Protein AF-A0A8I1ECE2-F1 (afdb_monomer)

Mean predicted aligned error: 15.02 Å

Structure (mmCIF, N/CA/C/O backbone):
data_AF-A0A8I1ECE2-F1
#
_entry.id   AF-A0A8I1ECE2-F1
#
loop_
_atom_site.group_PDB
_atom_site.id
_atom_site.type_symbol
_atom_site.label_atom_id
_atom_site.label_alt_id
_atom_site.label_comp_id
_atom_site.label_asym_id
_atom_site.label_entity_id
_atom_site.label_seq_id
_atom_site.pdbx_PDB_ins_code
_atom_site.Cartn_x
_atom_site.Cartn_y
_atom_site.Cartn_z
_atom_site.occupancy
_atom_site.B_iso_or_equiv
_atom_site.auth_seq_id
_atom_site.auth_comp_id
_atom_site.auth_asym_id
_atom_site.auth_atom_id
_atom_site.pdbx_PDB_model_num
ATOM 1 N N . MET A 1 1 ? -26.494 2.052 43.981 1.00 52.72 1 MET A N 1
ATOM 2 C CA . MET A 1 1 ? -25.451 1.066 44.351 1.00 52.72 1 MET A CA 1
ATOM 3 C C . MET A 1 1 ? -24.138 1.791 44.617 1.00 52.72 1 MET A C 1
ATOM 5 O O . MET A 1 1 ? -23.835 2.743 43.915 1.00 52.72 1 MET A O 1
ATOM 9 N N . HIS A 1 2 ? -23.385 1.406 45.651 1.00 61.56 2 HIS A N 1
ATOM 10 C CA . HIS A 1 2 ? -22.142 2.088 46.033 1.00 61.56 2 HIS A CA 1
ATOM 11 C C . HIS A 1 2 ? -21.040 1.914 44.975 1.00 61.56 2 HIS A C 1
ATOM 13 O O . HIS A 1 2 ? -20.820 0.806 44.498 1.00 61.56 2 HIS A O 1
ATOM 19 N N . PHE A 1 3 ? -20.290 2.982 44.687 1.00 63.72 3 PHE A N 1
ATOM 20 C CA . PHE A 1 3 ? -19.096 3.026 43.821 1.00 63.72 3 PHE A CA 1
ATOM 21 C C . PHE A 1 3 ? -18.122 1.840 44.029 1.00 63.72 3 PHE A C 1
ATOM 23 O O . PHE A 1 3 ? -17.549 1.301 43.080 1.00 63.72 3 PHE A O 1
ATOM 30 N N . ASN A 1 4 ? -18.011 1.349 45.270 1.00 76.94 4 ASN A N 1
ATOM 31 C CA . ASN A 1 4 ? -17.228 0.161 45.626 1.00 76.94 4 ASN A CA 1
ATOM 32 C C . ASN A 1 4 ? -17.698 -1.130 44.926 1.00 76.94 4 ASN A C 1
ATOM 34 O O . ASN A 1 4 ? -16.871 -1.986 44.609 1.00 76.94 4 ASN A O 1
ATOM 38 N N . SER A 1 5 ? -18.995 -1.273 44.647 1.00 80.50 5 SER A N 1
ATOM 39 C CA . SER A 1 5 ? -19.558 -2.427 43.938 1.00 80.50 5 SER A CA 1
ATOM 40 C C . SER A 1 5 ? -19.175 -2.430 42.455 1.00 80.50 5 SER A C 1
ATOM 42 O O . SER A 1 5 ? -18.757 -3.471 41.949 1.00 80.50 5 SER A O 1
ATOM 44 N N . ILE A 1 6 ? -19.215 -1.275 41.777 1.00 79.06 6 ILE A N 1
ATOM 45 C CA . ILE A 1 6 ? -18.843 -1.151 40.354 1.00 79.06 6 ILE A CA 1
ATOM 46 C C . ILE A 1 6 ? -17.346 -1.413 40.158 1.00 79.06 6 ILE A C 1
ATOM 48 O O . ILE A 1 6 ? -16.958 -2.192 39.287 1.00 79.06 6 ILE A O 1
ATOM 52 N N . ILE A 1 7 ? -16.486 -0.855 41.018 1.00 82.44 7 ILE A N 1
ATOM 53 C CA . ILE A 1 7 ? -15.041 -1.139 40.972 1.00 82.44 7 ILE A CA 1
ATOM 54 C C . ILE A 1 7 ? -14.767 -2.635 41.162 1.00 82.44 7 ILE A C 1
ATOM 56 O O . ILE A 1 7 ? -13.915 -3.200 40.472 1.00 82.44 7 ILE A O 1
ATOM 60 N N . LYS A 1 8 ? -15.487 -3.297 42.075 1.00 88.12 8 LYS A N 1
ATOM 61 C CA . LYS A 1 8 ? -15.334 -4.737 42.311 1.00 88.12 8 LYS A CA 1
ATOM 62 C C . LYS A 1 8 ? -15.749 -5.558 41.086 1.00 88.12 8 LYS A C 1
ATOM 64 O O . LYS A 1 8 ? -15.066 -6.530 40.774 1.00 88.12 8 LYS A O 1
ATOM 69 N N . LEU A 1 9 ? -16.806 -5.158 40.375 1.00 86.75 9 LEU A N 1
ATOM 70 C CA . LEU A 1 9 ? -17.222 -5.789 39.116 1.00 86.75 9 LEU A CA 1
ATOM 71 C C . LEU A 1 9 ? -16.188 -5.586 38.006 1.00 86.75 9 LEU A C 1
ATOM 73 O O . LEU A 1 9 ? -15.793 -6.559 37.374 1.00 86.75 9 LEU A O 1
ATOM 77 N N . ILE A 1 10 ? -15.663 -4.372 37.832 1.00 82.38 10 ILE A N 1
ATOM 78 C CA . ILE A 1 10 ? -14.624 -4.096 36.827 1.00 82.38 10 ILE A CA 1
ATOM 79 C C . ILE A 1 10 ? -13.374 -4.947 37.090 1.00 82.38 10 ILE A C 1
ATOM 81 O O . ILE A 1 10 ? -12.876 -5.596 36.178 1.00 82.38 10 ILE A O 1
ATOM 85 N N . ARG A 1 11 ? -12.937 -5.075 38.350 1.00 87.00 11 ARG A N 1
ATOM 86 C CA . ARG A 1 11 ? -11.828 -5.978 38.714 1.00 87.00 11 ARG A CA 1
ATOM 87 C C . ARG A 1 11 ? -12.134 -7.451 38.445 1.00 87.00 11 ARG A C 1
ATOM 89 O O . ARG A 1 11 ? -11.224 -8.227 38.168 1.00 87.00 11 ARG A O 1
ATOM 96 N N . ARG A 1 12 ? -13.394 -7.877 38.577 1.00 91.12 12 ARG A N 1
ATOM 97 C CA . ARG A 1 12 ? -13.806 -9.243 38.222 1.00 91.12 12 ARG A CA 1
ATOM 98 C C . ARG A 1 12 ? -13.760 -9.451 36.711 1.00 91.12 12 ARG A C 1
ATOM 100 O O . ARG A 1 12 ? -13.293 -10.505 36.295 1.00 91.12 12 ARG A O 1
ATOM 107 N N . LEU A 1 13 ? -14.176 -8.461 35.919 1.00 88.50 13 LEU A N 1
ATOM 108 C CA . LEU A 1 13 ? -14.085 -8.489 34.457 1.00 88.50 13 LEU A CA 1
ATOM 109 C C . LEU A 1 13 ? -12.622 -8.566 33.996 1.00 88.50 13 LEU A C 1
ATOM 111 O O . LEU A 1 13 ? -12.283 -9.412 33.175 1.00 88.50 13 LEU A O 1
ATOM 115 N N . GLU A 1 14 ? -11.742 -7.760 34.596 1.00 84.38 14 GLU A N 1
ATOM 116 C CA . GLU A 1 14 ? -10.293 -7.779 34.334 1.00 84.38 14 GLU A CA 1
ATOM 117 C C . GLU A 1 14 ? -9.661 -9.147 34.641 1.00 84.38 14 GLU A C 1
ATOM 119 O O . GLU A 1 14 ? -8.740 -9.577 33.953 1.00 84.38 14 GLU A O 1
ATOM 124 N N . LYS A 1 15 ? -10.180 -9.860 35.650 1.00 87.62 15 LYS A N 1
ATOM 125 C CA . LYS A 1 15 ? -9.763 -11.225 36.013 1.00 87.62 15 LYS A CA 1
ATOM 126 C C . LYS A 1 15 ? -10.470 -12.328 35.212 1.00 87.62 15 LYS A C 1
ATOM 128 O O . LYS A 1 15 ? -10.237 -13.499 35.490 1.00 87.62 15 LYS A O 1
ATOM 133 N N . GLY A 1 16 ? -11.365 -11.982 34.283 1.00 85.31 16 GLY A N 1
ATOM 134 C CA . GLY A 1 16 ? -12.169 -12.948 33.525 1.00 85.31 16 GLY A CA 1
ATOM 135 C C . GLY A 1 16 ? -13.205 -13.713 34.360 1.00 85.31 16 GLY A C 1
ATOM 136 O O . GLY A 1 16 ? -13.703 -14.743 33.923 1.00 85.31 16 GLY A O 1
ATOM 137 N N . LEU A 1 17 ? -13.534 -13.232 35.564 1.00 89.88 17 LEU A N 1
ATOM 138 C CA . LEU A 1 17 ? -14.503 -13.864 36.475 1.00 89.88 17 LEU A CA 1
ATOM 139 C C . LEU A 1 17 ? -15.961 -13.533 36.134 1.00 89.88 17 LEU A C 1
ATOM 141 O O . LEU A 1 17 ? -16.870 -14.122 36.717 1.00 89.88 17 LEU A O 1
ATOM 145 N N . ILE A 1 18 ? -16.172 -12.529 35.286 1.00 90.88 18 ILE A N 1
ATOM 146 C CA . ILE A 1 18 ? -17.458 -12.149 34.695 1.00 90.88 18 ILE A CA 1
ATOM 147 C C . ILE A 1 18 ? -17.215 -11.711 33.248 1.00 90.88 18 ILE A C 1
ATOM 149 O O . ILE A 1 18 ? -16.082 -11.408 32.867 1.00 90.88 18 ILE A O 1
ATOM 153 N N . THR A 1 19 ? -18.276 -11.647 32.457 1.00 89.25 19 THR A N 1
ATOM 154 C CA . THR A 1 19 ? -18.286 -11.120 31.089 1.00 89.25 19 THR A CA 1
ATOM 155 C C . THR A 1 19 ? -18.857 -9.703 31.056 1.00 89.25 19 THR A C 1
ATOM 157 O O . THR A 1 19 ? -19.455 -9.244 32.030 1.00 89.25 19 THR A O 1
ATOM 160 N N . ILE A 1 20 ? -18.726 -8.985 29.931 1.00 89.75 20 ILE A N 1
ATOM 161 C CA . ILE A 1 20 ? -19.336 -7.650 29.817 1.00 89.75 20 ILE A CA 1
ATOM 162 C C . ILE A 1 20 ? -20.863 -7.686 29.916 1.00 89.75 20 ILE A C 1
ATOM 164 O O . ILE A 1 20 ? -21.464 -6.694 30.307 1.00 89.75 20 ILE A O 1
ATOM 168 N N . LYS A 1 21 ? -21.490 -8.822 29.579 1.00 89.50 21 LYS A N 1
ATOM 169 C CA . LYS A 1 21 ? -22.946 -9.000 29.645 1.00 89.50 21 LYS A CA 1
ATOM 170 C C . LYS A 1 21 ? -23.465 -9.018 31.082 1.00 89.50 21 LYS A C 1
ATOM 172 O O . LYS A 1 21 ? -24.634 -8.728 31.294 1.00 89.50 21 LYS A O 1
ATOM 177 N N . ASP A 1 22 ? -22.594 -9.323 32.042 1.00 89.94 22 ASP A N 1
ATOM 178 C CA . ASP A 1 22 ? -22.924 -9.385 33.468 1.00 89.94 22 ASP A CA 1
ATOM 179 C C . ASP A 1 22 ? -22.829 -8.009 34.153 1.00 89.94 22 ASP A C 1
ATOM 181 O O . ASP A 1 22 ? -23.022 -7.898 35.365 1.00 89.94 22 ASP A O 1
ATOM 185 N N . LEU A 1 23 ? -22.476 -6.955 33.407 1.00 90.38 23 LEU A N 1
ATOM 186 C CA . LEU A 1 23 ? -22.362 -5.609 33.951 1.00 90.38 23 LEU A CA 1
ATOM 187 C C . LEU A 1 23 ? -23.735 -4.925 34.067 1.00 90.38 23 LEU A C 1
ATOM 189 O O . LEU A 1 23 ? -24.536 -4.999 33.134 1.00 90.38 23 LEU A O 1
ATOM 193 N N . PRO A 1 24 ? -23.985 -4.176 35.158 1.00 91.38 24 PRO A N 1
ATOM 194 C CA . PRO A 1 24 ? -25.203 -3.392 35.326 1.00 91.38 24 PRO A CA 1
ATOM 195 C C . PRO A 1 24 ? -25.116 -2.106 34.491 1.00 91.38 24 PRO A C 1
ATOM 197 O O . PRO A 1 24 ? -24.751 -1.045 34.994 1.00 91.38 24 PRO A O 1
ATOM 200 N N . PHE A 1 25 ? -25.397 -2.194 33.189 1.00 90.50 25 PHE A N 1
ATOM 201 C CA . PHE A 1 25 ? -25.280 -1.063 32.257 1.00 90.50 25 PHE A CA 1
ATOM 202 C C . PHE A 1 25 ? -26.147 0.149 32.628 1.00 90.50 25 PHE A C 1
ATOM 204 O O . PHE A 1 25 ? -25.893 1.241 32.135 1.00 90.50 25 PHE A O 1
ATOM 211 N N . GLU A 1 26 ? -27.184 -0.043 33.438 1.00 89.31 26 GLU A N 1
ATOM 212 C CA . GLU A 1 26 ? -28.053 0.994 33.999 1.00 89.31 26 GLU A CA 1
ATOM 213 C C . GLU A 1 26 ? -27.327 1.878 35.022 1.00 89.31 26 GLU A C 1
ATOM 215 O O . GLU A 1 26 ? -27.646 3.058 35.141 1.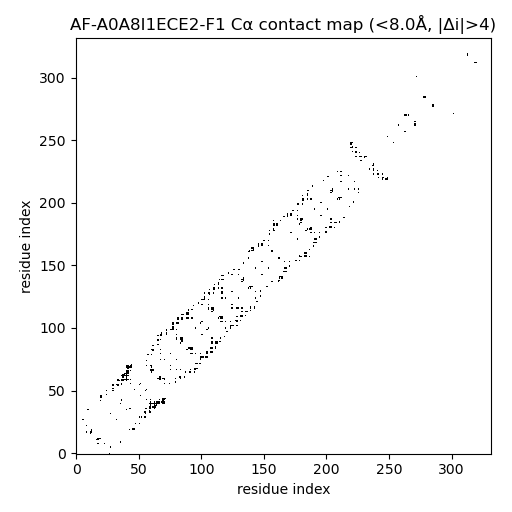00 89.31 26 GLU A O 1
ATOM 220 N N . ASP A 1 27 ? -26.345 1.318 35.731 1.00 89.31 27 ASP A N 1
ATOM 221 C CA . ASP A 1 27 ? -25.602 1.995 36.797 1.00 89.31 27 ASP A CA 1
ATOM 222 C C . ASP A 1 27 ? -24.249 2.552 36.321 1.00 89.31 27 ASP A C 1
ATOM 224 O O . ASP A 1 27 ? -23.587 3.278 37.064 1.00 89.31 27 ASP A O 1
ATOM 228 N N . LEU A 1 28 ? -23.815 2.201 35.104 1.00 90.19 28 LEU A N 1
ATOM 229 C CA . LEU A 1 28 ? -22.529 2.622 34.548 1.00 90.19 28 LEU A CA 1
ATOM 230 C C . LEU A 1 28 ? -22.633 3.960 33.819 1.00 90.19 28 LEU A C 1
ATOM 232 O O . LEU A 1 28 ? -23.440 4.129 32.904 1.00 90.19 28 LEU A O 1
ATOM 236 N N . ASN A 1 29 ? -21.736 4.887 34.152 1.00 92.00 29 ASN A N 1
ATOM 237 C CA . ASN A 1 29 ? -21.582 6.122 33.386 1.00 92.00 29 ASN A CA 1
ATOM 238 C C . ASN A 1 29 ? -20.632 5.947 32.180 1.00 92.00 29 ASN A C 1
ATOM 240 O O . ASN A 1 29 ? -19.897 4.962 32.057 1.00 92.00 29 ASN A O 1
ATOM 244 N N . GLU A 1 30 ? -20.620 6.933 31.274 1.00 94.62 30 GLU A N 1
ATOM 245 C CA . GLU A 1 30 ? -19.776 6.908 30.068 1.00 94.62 30 GLU A CA 1
ATOM 246 C C . GLU A 1 30 ? -18.281 6.760 30.402 1.00 94.62 30 GLU A C 1
ATOM 248 O O . GLU A 1 30 ? -17.570 6.018 29.725 1.00 94.62 30 GLU A O 1
ATOM 253 N N . ALA A 1 31 ? -17.791 7.416 31.459 1.00 93.62 31 ALA A N 1
ATOM 254 C CA . ALA A 1 31 ? -16.378 7.364 31.833 1.00 93.62 31 ALA A CA 1
ATOM 255 C C . ALA A 1 31 ? -15.952 5.959 32.294 1.00 93.62 31 ALA A C 1
ATOM 257 O O . ALA A 1 31 ? -14.852 5.499 31.970 1.00 93.62 31 ALA A O 1
ATOM 258 N N . GLU A 1 32 ? -16.825 5.248 33.007 1.00 92.12 32 GLU A N 1
ATOM 259 C CA . GLU A 1 32 ? -16.604 3.861 33.420 1.00 92.12 32 GLU A CA 1
ATOM 260 C C . GLU A 1 32 ? -16.611 2.912 32.220 1.00 92.12 32 GLU A C 1
ATOM 262 O O . GLU A 1 32 ? -15.712 2.078 32.097 1.00 92.12 32 GLU A O 1
ATOM 267 N N . LEU A 1 33 ? -17.555 3.085 31.290 1.00 94.06 33 LEU A N 1
ATOM 268 C CA . LEU A 1 33 ? -17.607 2.312 30.047 1.00 94.06 33 LEU A CA 1
ATOM 269 C C . LEU A 1 33 ? -16.371 2.541 29.176 1.00 94.06 33 LEU A C 1
ATOM 271 O O . LEU A 1 33 ? -15.770 1.580 28.697 1.00 94.06 33 LEU A O 1
ATOM 275 N N . VAL A 1 34 ? -15.937 3.794 29.026 1.00 94.56 34 VAL A N 1
ATOM 276 C CA . VAL A 1 34 ? -14.685 4.147 28.344 1.00 94.56 34 VAL A CA 1
ATOM 277 C C . VAL A 1 34 ? -13.498 3.454 29.013 1.00 94.56 34 VAL A C 1
ATOM 279 O O . VAL A 1 34 ? -12.644 2.895 28.323 1.00 94.56 34 VAL A O 1
ATOM 282 N N . ARG A 1 35 ? -13.436 3.438 30.352 1.00 91.44 35 ARG A N 1
ATOM 283 C CA . ARG A 1 35 ? -12.368 2.742 31.086 1.00 91.44 35 ARG A CA 1
ATOM 284 C C . ARG A 1 35 ? -12.365 1.243 30.793 1.00 91.44 35 ARG A C 1
ATOM 286 O O . ARG A 1 35 ? -11.295 0.691 30.560 1.00 91.44 35 ARG A O 1
ATOM 293 N N . ILE A 1 36 ? -13.534 0.607 30.770 1.00 91.62 36 ILE A N 1
ATOM 294 C CA . ILE A 1 36 ? -13.682 -0.820 30.456 1.00 91.62 36 ILE A CA 1
ATOM 295 C C . ILE A 1 36 ? -13.256 -1.102 29.006 1.00 91.62 36 ILE A C 1
ATOM 297 O O . ILE A 1 36 ? -12.472 -2.019 28.756 1.00 91.62 36 ILE A O 1
ATOM 301 N N . MET A 1 37 ? -13.706 -0.287 28.048 1.00 94.12 37 MET A N 1
ATOM 302 C CA . MET A 1 37 ? -13.409 -0.465 26.622 1.00 94.12 37 MET A CA 1
ATOM 303 C C . MET A 1 37 ? -11.934 -0.338 26.273 1.00 94.12 37 MET A C 1
ATOM 305 O O . MET A 1 37 ? -11.465 -1.071 25.407 1.00 94.12 37 MET A O 1
ATOM 309 N N . LYS A 1 38 ? -11.166 0.480 26.998 1.00 91.56 38 LYS A N 1
ATOM 310 C CA . LYS A 1 38 ? -9.707 0.564 26.807 1.00 91.56 38 LYS A CA 1
ATOM 311 C C . LYS A 1 38 ? -8.993 -0.792 26.947 1.00 91.56 38 LYS A C 1
ATOM 313 O O . LYS A 1 38 ? -7.944 -0.984 26.327 1.00 91.56 38 LYS A O 1
ATOM 318 N N . TYR A 1 39 ? -9.556 -1.723 27.721 1.00 89.12 39 TYR A N 1
ATOM 319 C CA . TYR A 1 39 ? -9.000 -3.064 27.947 1.00 89.12 39 TYR A CA 1
ATOM 320 C C . TYR A 1 39 ? -9.796 -4.179 27.261 1.00 89.12 39 TYR A C 1
ATOM 322 O O . TYR A 1 39 ? -9.217 -5.183 26.860 1.00 89.12 39 TYR A O 1
ATOM 330 N N . HIS A 1 40 ? -11.106 -3.997 27.084 1.00 90.12 40 HIS A N 1
ATOM 331 C CA . HIS A 1 40 ? -12.015 -5.026 26.570 1.00 90.12 40 HIS A CA 1
ATOM 332 C C . HIS A 1 40 ? -12.723 -4.607 25.275 1.00 90.12 40 HIS A C 1
ATOM 334 O O . HIS A 1 40 ? -13.856 -5.016 25.030 1.00 90.12 40 HIS A O 1
ATOM 340 N N . GLY A 1 41 ? -12.076 -3.797 24.431 1.00 90.56 41 GLY A N 1
ATOM 341 C CA . GLY A 1 41 ? -12.690 -3.259 23.209 1.00 90.56 41 GLY A CA 1
ATOM 342 C C . GLY A 1 41 ? -13.189 -4.322 22.223 1.00 90.56 41 GLY A C 1
ATOM 343 O O . GLY A 1 41 ? -14.141 -4.078 21.490 1.00 90.56 41 GLY A O 1
ATOM 344 N N . TRP A 1 42 ? -12.640 -5.539 22.270 1.00 90.31 42 TRP A N 1
ATOM 345 C CA . TRP A 1 42 ? -13.136 -6.687 21.501 1.00 90.31 42 TRP A CA 1
ATOM 346 C C . TRP A 1 42 ? -14.569 -7.116 21.873 1.00 90.31 42 TRP A C 1
ATOM 348 O O . TRP A 1 42 ? -15.234 -7.780 21.083 1.00 90.31 42 TRP A O 1
ATOM 358 N N . GLN A 1 43 ? -15.080 -6.707 23.041 1.00 92.56 43 GLN A N 1
ATOM 359 C CA . GLN A 1 43 ? -16.455 -6.970 23.479 1.00 92.56 43 GLN A CA 1
ATOM 360 C C . GLN A 1 43 ? -17.444 -5.849 23.115 1.00 92.56 43 GLN A C 1
ATOM 362 O O . GLN A 1 43 ? -18.603 -5.911 23.524 1.00 92.56 43 GLN A O 1
ATOM 367 N N . TYR A 1 44 ? -17.041 -4.841 22.330 1.00 93.44 44 TYR A N 1
ATOM 368 C CA . TYR A 1 44 ? -17.910 -3.712 21.969 1.00 93.44 44 TYR A CA 1
ATOM 369 C C . TYR A 1 44 ? -19.256 -4.144 21.365 1.00 93.44 44 TYR A C 1
ATOM 371 O O . TYR A 1 44 ? -20.292 -3.546 21.654 1.00 93.44 44 TYR A O 1
ATOM 379 N N . GLN A 1 45 ? -19.283 -5.217 20.565 1.00 92.31 45 GLN A N 1
ATOM 380 C CA . GLN A 1 45 ? -20.528 -5.711 19.963 1.00 92.31 45 GLN A CA 1
ATOM 381 C C . GLN A 1 45 ? -21.566 -6.134 21.001 1.00 92.31 45 GLN A C 1
ATOM 383 O O . GLN A 1 45 ? -22.756 -5.938 20.760 1.00 92.31 45 GLN A O 1
ATOM 388 N N . ALA A 1 46 ? -21.118 -6.652 22.148 1.00 92.44 46 ALA A N 1
ATOM 389 C CA . ALA A 1 46 ? -21.974 -7.122 23.231 1.00 92.44 46 ALA A CA 1
ATOM 390 C C . ALA A 1 46 ? -22.574 -5.983 24.072 1.00 92.44 46 ALA A C 1
ATOM 392 O O . ALA A 1 46 ? -23.449 -6.243 24.897 1.00 92.44 46 ALA A O 1
ATOM 393 N N . LEU A 1 47 ? -22.140 -4.734 23.865 1.00 93.38 47 LEU A N 1
ATOM 394 C CA . LEU A 1 47 ? -22.738 -3.581 24.526 1.00 93.38 47 LEU A CA 1
ATOM 395 C C . LEU A 1 47 ? -24.181 -3.341 24.040 1.00 93.38 47 LEU A C 1
ATOM 397 O O . LEU A 1 47 ? -24.443 -3.401 22.832 1.00 93.38 47 LEU A O 1
ATOM 401 N N . PRO A 1 48 ? -25.116 -2.980 24.937 1.00 93.94 48 PRO A N 1
ATOM 402 C CA . PRO A 1 48 ? -26.430 -2.484 24.543 1.00 93.94 48 PRO A CA 1
ATOM 403 C C . PRO A 1 48 ? -26.326 -1.244 23.642 1.00 93.94 48 PRO A C 1
ATOM 405 O O . PRO A 1 48 ? -25.491 -0.372 23.871 1.00 93.94 48 PRO A O 1
ATOM 408 N N . LYS A 1 49 ? -27.220 -1.103 22.651 1.00 93.38 49 LYS A N 1
ATOM 409 C CA . LYS A 1 49 ? -27.206 0.044 21.714 1.00 93.38 49 LYS A CA 1
ATOM 410 C C . LYS A 1 49 ? -27.190 1.404 22.426 1.00 93.38 49 LYS A C 1
ATOM 412 O O . LYS A 1 49 ? -26.457 2.291 22.013 1.00 93.38 49 LYS A O 1
ATOM 417 N N . ARG A 1 50 ? -27.940 1.543 23.527 1.00 94.00 50 ARG A N 1
ATOM 418 C CA . ARG A 1 50 ? -28.064 2.800 24.289 1.00 94.00 50 ARG A CA 1
ATOM 419 C C . ARG A 1 50 ? -26.749 3.313 24.895 1.00 94.00 50 ARG A C 1
ATOM 421 O O . ARG A 1 50 ? -26.667 4.491 25.205 1.00 94.00 50 ARG A O 1
ATOM 428 N N . VAL A 1 51 ? -25.746 2.447 25.080 1.00 95.00 51 VAL A N 1
ATOM 429 C CA . VAL A 1 51 ? -24.450 2.818 25.683 1.00 95.00 51 VAL A CA 1
ATOM 430 C C . VAL A 1 51 ? -23.309 2.921 24.660 1.00 95.00 51 VAL A C 1
ATOM 432 O O . VAL A 1 51 ? -22.172 3.214 25.026 1.00 95.00 51 VAL A O 1
ATOM 435 N N . LYS A 1 52 ? -23.589 2.689 23.370 1.00 95.06 52 LYS A N 1
ATOM 436 C CA . LYS A 1 52 ? -22.615 2.780 22.272 1.00 95.06 52 LYS A CA 1
ATOM 437 C C . LYS A 1 52 ? -22.409 4.234 21.835 1.00 95.06 52 LYS A C 1
ATOM 439 O O . LYS A 1 52 ? -22.771 4.615 20.727 1.00 95.06 52 LYS A O 1
ATOM 444 N N . THR A 1 53 ? -21.843 5.054 22.714 1.00 95.81 53 THR A N 1
ATOM 445 C CA . THR A 1 53 ? -21.508 6.447 22.382 1.00 95.81 53 THR A CA 1
ATOM 446 C C . THR A 1 53 ? -20.230 6.524 21.531 1.00 95.81 53 THR A C 1
ATOM 448 O O . THR A 1 53 ? -19.425 5.583 21.553 1.00 95.81 53 THR A O 1
ATOM 451 N N . PRO A 1 54 ? -19.982 7.642 20.819 1.00 95.88 54 PRO A N 1
ATOM 452 C CA . PRO A 1 54 ? -18.745 7.835 20.058 1.00 95.88 54 PRO A CA 1
ATOM 453 C C . PRO A 1 54 ? -17.471 7.681 20.900 1.00 95.88 54 PRO A C 1
ATOM 455 O O . PRO A 1 54 ? -16.514 7.062 20.448 1.00 95.88 54 PRO A O 1
ATOM 458 N N . LYS A 1 55 ? -17.465 8.148 22.158 1.00 96.56 55 LYS A N 1
ATOM 459 C CA . LYS A 1 55 ? -16.302 7.989 23.050 1.00 96.56 55 LYS A CA 1
ATOM 460 C C . LYS A 1 55 ? -16.068 6.537 23.461 1.00 96.56 55 LYS A C 1
ATOM 462 O O . LYS A 1 55 ? -14.924 6.102 23.570 1.00 96.56 55 LYS A O 1
ATOM 467 N N . VAL A 1 56 ? -17.140 5.781 23.707 1.00 96.19 56 VAL A N 1
ATOM 468 C CA . VAL A 1 56 ? -17.056 4.350 24.042 1.00 96.19 56 VAL A CA 1
ATOM 469 C C . VAL A 1 56 ? -16.548 3.553 22.838 1.00 96.19 56 VAL A C 1
ATOM 471 O O . VAL A 1 56 ? -15.704 2.673 22.999 1.00 96.19 56 VAL A O 1
ATOM 474 N N . LEU A 1 57 ? -17.010 3.896 21.633 1.00 96.50 57 LEU A N 1
ATOM 475 C CA . LEU A 1 57 ? -16.526 3.343 20.368 1.00 96.50 57 LEU A CA 1
ATOM 476 C C . LEU A 1 57 ? -15.041 3.643 20.141 1.00 96.50 57 LEU A C 1
ATOM 478 O O . LEU A 1 57 ? -14.267 2.722 19.892 1.00 96.50 57 LEU A O 1
ATOM 482 N N . GLU A 1 58 ? -14.629 4.904 20.280 1.00 96.31 58 GLU A N 1
ATOM 483 C CA . GLU A 1 58 ? -13.229 5.310 20.140 1.00 96.31 58 GLU A CA 1
ATOM 484 C C . GLU A 1 58 ? -12.338 4.570 21.146 1.00 96.31 58 GLU A C 1
ATOM 486 O O . GLU A 1 58 ? -11.310 4.002 20.777 1.00 96.31 58 GLU A O 1
ATOM 491 N N . ALA A 1 59 ? -12.769 4.472 22.407 1.00 95.88 59 ALA A N 1
ATOM 492 C CA . ALA A 1 59 ? -12.061 3.705 23.429 1.00 95.88 59 ALA A CA 1
ATOM 493 C C . ALA A 1 59 ? -11.946 2.211 23.085 1.00 95.88 59 ALA A C 1
ATOM 495 O O . ALA A 1 59 ? -10.928 1.593 23.402 1.00 95.88 59 ALA A O 1
ATOM 496 N N . ALA A 1 60 ? -12.968 1.637 22.444 1.00 95.19 60 ALA A N 1
ATOM 497 C CA . ALA A 1 60 ? -12.963 0.246 22.013 1.00 95.19 60 ALA A CA 1
ATOM 498 C C . ALA A 1 60 ? -12.008 0.021 20.835 1.00 95.19 60 ALA A C 1
ATOM 500 O O . ALA A 1 60 ? -11.184 -0.894 20.895 1.00 95.19 60 ALA A O 1
ATOM 501 N N . VAL A 1 61 ? -12.060 0.866 19.801 1.00 95.25 61 VAL A N 1
ATOM 502 C CA . VAL A 1 61 ? -11.141 0.796 18.651 1.00 95.25 61 VAL A CA 1
ATOM 503 C C . VAL A 1 61 ? -9.695 0.958 19.101 1.00 95.25 61 VAL A C 1
ATOM 505 O O . VAL A 1 61 ? -8.842 0.151 18.738 1.00 95.25 61 VAL A O 1
ATOM 508 N N . LEU A 1 62 ? -9.436 1.943 19.963 1.00 95.12 62 LEU A N 1
ATOM 509 C CA . LEU A 1 62 ? -8.108 2.245 20.488 1.00 95.12 62 LEU A CA 1
ATOM 510 C C . LEU A 1 62 ? -7.705 1.348 21.672 1.00 95.12 62 LEU A C 1
ATOM 512 O O . LEU A 1 62 ? -6.749 1.663 22.392 1.00 95.12 62 LEU A O 1
ATOM 516 N N . SER A 1 63 ? -8.417 0.246 21.906 1.00 92.44 63 SER A N 1
ATOM 517 C CA . SER A 1 63 ? -8.089 -0.719 22.956 1.00 92.44 63 SER A CA 1
ATOM 518 C C . SER A 1 63 ? -6.845 -1.535 22.611 1.00 92.44 63 SER A C 1
ATOM 520 O O . SER A 1 63 ? -6.528 -1.759 21.444 1.00 92.44 63 SER A O 1
ATOM 522 N N . LYS A 1 64 ? -6.146 -2.036 23.635 1.00 79.88 64 LYS A N 1
ATOM 523 C CA . LYS A 1 64 ? -4.897 -2.810 23.469 1.00 79.88 64 LYS A CA 1
ATOM 524 C C . LYS A 1 64 ? -5.044 -4.088 22.626 1.00 79.88 64 LYS A C 1
ATOM 526 O O . LYS A 1 64 ? -4.039 -4.656 22.222 1.00 79.88 64 LYS A O 1
ATOM 531 N N . CYS A 1 65 ? -6.268 -4.549 22.380 1.00 68.75 65 CYS A N 1
ATOM 532 C CA . CYS A 1 65 ? -6.555 -5.833 21.743 1.00 68.75 65 CYS A CA 1
ATOM 533 C C . CYS A 1 65 ? -6.902 -5.726 20.248 1.00 68.75 65 CYS A C 1
ATOM 535 O O . CYS A 1 65 ? -7.454 -6.676 19.700 1.00 68.75 65 CYS A O 1
ATOM 537 N N . GLY A 1 66 ? -6.650 -4.587 19.591 1.00 77.00 66 GLY A N 1
ATOM 538 C CA . GLY A 1 66 ? -7.008 -4.414 18.177 1.00 77.00 66 GLY A CA 1
ATOM 539 C C . GLY A 1 66 ? -8.524 -4.375 17.968 1.00 77.00 66 GLY A C 1
ATOM 540 O O . GLY A 1 66 ? -9.069 -5.055 17.099 1.00 77.00 66 GLY A O 1
ATOM 541 N N . GLY A 1 67 ? -9.221 -3.584 18.792 1.00 85.44 67 GLY A N 1
ATOM 542 C CA . GLY A 1 67 ? -10.686 -3.523 18.818 1.00 85.44 67 GLY A CA 1
ATOM 543 C C . GLY A 1 67 ? -11.343 -3.109 17.497 1.00 85.44 67 GLY A C 1
ATOM 544 O O . GLY A 1 67 ? -12.529 -3.368 17.311 1.00 85.44 67 GLY A O 1
ATOM 545 N N . VAL A 1 68 ? -10.582 -2.533 16.558 1.00 89.56 68 VAL A N 1
ATOM 546 C CA . VAL A 1 68 ? -11.069 -2.084 15.244 1.00 89.56 68 VAL A CA 1
ATOM 547 C C . VAL A 1 68 ? -11.800 -3.178 14.455 1.00 89.56 68 VAL A C 1
ATOM 549 O O . VAL A 1 68 ? -12.826 -2.908 13.838 1.00 89.56 68 VAL A O 1
ATOM 552 N N . LYS A 1 69 ? -11.362 -4.441 14.561 1.00 90.25 69 LYS A N 1
ATOM 553 C CA . LYS A 1 69 ? -12.016 -5.583 13.897 1.00 90.25 69 LYS A CA 1
ATOM 554 C C . LYS A 1 69 ? -13.399 -5.906 14.480 1.00 90.25 69 LYS A C 1
ATOM 556 O O . LYS A 1 69 ? -14.222 -6.538 13.822 1.00 90.25 69 LYS A O 1
ATOM 561 N N . PHE A 1 70 ? -13.659 -5.501 15.722 1.00 88.81 70 PHE A N 1
ATOM 562 C CA . PHE A 1 70 ? -14.844 -5.901 16.476 1.00 88.81 70 PHE A CA 1
ATOM 563 C C . PHE A 1 70 ? -15.933 -4.833 16.495 1.00 88.81 70 PHE A C 1
ATOM 565 O O . PHE A 1 70 ? -17.078 -5.152 16.778 1.00 88.81 70 PHE A O 1
ATOM 572 N N . VAL A 1 71 ? -15.653 -3.573 16.173 1.00 86.69 71 VAL A N 1
ATOM 573 C CA . VAL A 1 71 ? -16.665 -2.511 16.316 1.00 86.69 71 VAL A CA 1
ATOM 574 C C . VAL A 1 71 ? -17.708 -2.457 15.190 1.00 86.69 71 VAL A C 1
ATOM 576 O O . VAL A 1 71 ? -18.677 -1.716 15.313 1.00 86.69 71 VAL A O 1
ATOM 579 N N . GLY A 1 72 ? -17.577 -3.287 14.150 1.00 87.75 72 GLY A N 1
ATOM 580 C CA . GLY A 1 72 ? -18.413 -3.231 12.943 1.00 87.75 72 GLY A CA 1
ATOM 581 C C . GLY A 1 72 ? -17.907 -2.157 11.979 1.00 87.75 72 GLY A C 1
ATOM 582 O O . GLY A 1 72 ? -17.539 -1.062 12.404 1.00 87.75 72 GLY A O 1
ATOM 583 N N . HIS A 1 73 ? -17.845 -2.470 10.682 1.00 89.75 73 HIS A N 1
ATOM 584 C CA . HIS A 1 73 ? -17.229 -1.579 9.692 1.00 89.75 73 HIS A CA 1
ATOM 585 C C . HIS A 1 73 ? -18.008 -0.263 9.535 1.00 89.75 73 HIS A C 1
ATOM 587 O O . HIS A 1 73 ? -17.438 0.765 9.202 1.00 89.75 73 HIS A O 1
ATOM 593 N N . GLU A 1 74 ? -19.316 -0.271 9.791 1.00 91.44 74 GLU A N 1
ATOM 594 C CA . GLU A 1 74 ? -20.201 0.892 9.705 1.00 91.44 74 GLU A CA 1
ATOM 595 C C . GLU A 1 74 ? -19.912 1.958 10.768 1.00 91.44 74 GLU A C 1
ATOM 597 O O . GLU A 1 74 ? -20.309 3.107 10.604 1.00 91.44 74 GLU A O 1
ATOM 602 N N . ASN A 1 75 ? -19.204 1.589 11.838 1.00 92.38 75 ASN A N 1
ATOM 603 C CA . ASN A 1 75 ? -18.863 2.494 12.932 1.00 92.38 75 ASN A CA 1
ATOM 604 C C . ASN A 1 75 ? -17.441 3.066 12.800 1.00 92.38 75 ASN A C 1
ATOM 606 O O . ASN A 1 75 ? -17.082 3.992 13.522 1.00 92.38 75 ASN A O 1
ATOM 610 N N . VAL A 1 76 ? -16.609 2.527 11.904 1.00 94.50 76 VAL A N 1
ATOM 611 C CA . VAL A 1 76 ? -15.222 2.980 11.738 1.00 94.50 76 VAL A CA 1
ATOM 612 C C . VAL A 1 76 ? -15.170 4.088 10.689 1.00 94.50 76 VAL A C 1
ATOM 614 O O . VAL A 1 76 ? -15.270 3.830 9.492 1.00 94.50 76 VAL A O 1
ATOM 617 N N . THR A 1 77 ? -15.010 5.326 11.148 1.00 96.44 77 THR A N 1
ATOM 618 C CA . THR A 1 77 ? -14.741 6.483 10.285 1.00 96.44 77 THR A CA 1
ATOM 619 C C . THR A 1 77 ? -13.266 6.547 9.896 1.00 96.44 77 THR A C 1
ATOM 621 O O . THR A 1 77 ? -12.419 5.954 10.566 1.00 96.44 77 THR A O 1
ATOM 624 N N . ASP A 1 78 ? -12.947 7.324 8.862 1.00 97.38 78 ASP A N 1
ATOM 625 C CA . ASP A 1 78 ? -11.564 7.550 8.429 1.00 97.38 78 ASP A CA 1
ATOM 626 C C . ASP A 1 78 ? -10.692 8.141 9.548 1.00 97.38 78 ASP A C 1
ATOM 628 O O . ASP A 1 78 ? -9.598 7.641 9.786 1.00 97.38 78 ASP A O 1
ATOM 632 N N . ASP A 1 79 ? -11.190 9.133 10.301 1.00 97.38 79 ASP A N 1
ATOM 633 C CA . ASP A 1 79 ? -10.482 9.703 11.466 1.00 97.38 79 ASP A CA 1
ATOM 634 C C . ASP A 1 79 ? -10.147 8.626 12.507 1.00 97.38 79 ASP A C 1
ATOM 636 O O . ASP A 1 79 ? -9.027 8.540 13.011 1.00 97.38 79 ASP A O 1
ATOM 640 N N . LEU A 1 80 ? -11.112 7.751 12.799 1.00 96.44 80 LEU A N 1
ATOM 641 C CA . LEU A 1 80 ? -10.928 6.699 13.787 1.00 96.44 80 LEU A CA 1
ATOM 642 C C . LEU A 1 80 ? -9.976 5.601 13.288 1.00 96.44 80 LEU A C 1
ATOM 644 O O . LEU A 1 80 ? -9.193 5.065 14.076 1.00 96.44 80 LEU A O 1
ATOM 648 N N . ALA A 1 81 ? -10.011 5.293 11.990 1.00 97.25 81 ALA A N 1
ATOM 649 C CA . ALA A 1 81 ? -9.053 4.405 11.344 1.00 97.25 81 ALA A CA 1
ATOM 650 C C . ALA A 1 81 ? -7.630 4.986 11.406 1.00 97.25 81 ALA A C 1
ATOM 652 O O . ALA A 1 81 ? -6.719 4.288 11.852 1.00 97.25 81 ALA A O 1
ATOM 653 N N . CYS A 1 82 ? -7.444 6.265 11.059 1.00 97.69 82 CYS A N 1
ATOM 654 C CA . CYS A 1 82 ? -6.154 6.953 11.149 1.00 97.69 82 CYS A CA 1
ATOM 655 C C . CYS A 1 82 ? -5.611 6.960 12.584 1.00 97.69 82 CYS A C 1
ATOM 657 O O . CYS A 1 82 ? -4.478 6.541 12.803 1.00 97.69 82 CYS A O 1
ATOM 659 N N . LYS A 1 83 ? -6.434 7.286 13.591 1.00 97.00 83 LYS A N 1
ATOM 660 C CA . LYS A 1 83 ? -6.034 7.200 15.011 1.00 97.00 83 LYS A CA 1
ATOM 661 C C . LYS A 1 83 ? -5.612 5.790 15.431 1.00 97.00 83 LYS A C 1
ATOM 663 O O . LYS A 1 83 ? -4.702 5.626 16.246 1.00 97.00 83 LYS A O 1
ATOM 668 N N . ALA A 1 84 ? -6.285 4.757 14.918 1.00 95.81 84 ALA A N 1
ATOM 669 C CA . ALA A 1 84 ? -5.907 3.373 15.190 1.00 95.81 84 ALA A CA 1
ATOM 670 C C . ALA A 1 84 ? -4.546 3.032 14.562 1.00 95.81 84 ALA A C 1
ATOM 672 O O . ALA A 1 84 ? -3.728 2.377 15.211 1.00 95.81 84 ALA A O 1
ATOM 673 N N . ILE A 1 85 ? -4.292 3.510 13.341 1.00 97.12 85 ILE A N 1
ATOM 674 C CA . ILE A 1 85 ? -3.012 3.367 12.637 1.00 97.12 85 ILE A CA 1
ATOM 675 C C . ILE A 1 85 ? -1.901 4.120 13.372 1.00 97.12 85 ILE A C 1
ATOM 677 O O . ILE A 1 85 ? -0.856 3.535 13.623 1.00 97.12 85 ILE A O 1
ATOM 681 N N . ASP A 1 86 ? -2.124 5.353 13.821 1.00 96.69 86 ASP A N 1
ATOM 682 C CA . ASP A 1 86 ? -1.118 6.111 14.580 1.00 96.69 86 ASP A CA 1
ATOM 683 C C . ASP A 1 86 ? -0.697 5.386 15.862 1.00 96.69 86 ASP A C 1
ATOM 685 O O . ASP A 1 86 ? 0.460 5.434 16.279 1.00 96.69 86 ASP A O 1
ATOM 689 N N . LYS A 1 87 ? -1.642 4.678 16.488 1.00 95.38 87 LYS A N 1
ATOM 690 C CA . LYS A 1 87 ? -1.412 3.980 17.752 1.00 95.38 87 LYS A CA 1
ATOM 691 C C . LYS A 1 87 ? -0.802 2.587 17.598 1.00 95.38 87 LYS A C 1
ATOM 693 O O . LYS A 1 87 ? -0.001 2.187 18.442 1.00 95.38 87 LYS A O 1
ATOM 698 N N . PHE A 1 88 ? -1.223 1.818 16.596 1.00 94.44 88 PHE A N 1
ATOM 699 C CA . PHE A 1 88 ? -0.862 0.397 16.454 1.00 94.44 88 PHE A CA 1
ATOM 700 C C . PHE A 1 88 ? -0.147 0.065 15.136 1.00 94.44 88 PHE A C 1
ATOM 702 O O . PHE A 1 88 ? 0.180 -1.099 14.883 1.00 94.44 88 PHE A O 1
ATOM 709 N N . GLY A 1 89 ? 0.093 1.071 14.298 1.00 95.00 89 GLY A N 1
ATOM 710 C CA . GLY A 1 89 ? 0.773 0.971 13.016 1.00 95.00 89 GLY A CA 1
ATOM 711 C C . GLY A 1 89 ? 0.066 0.042 12.035 1.00 95.00 89 GLY A C 1
ATOM 712 O O . GLY A 1 89 ? -1.165 -0.042 11.967 1.00 95.00 89 GLY A O 1
ATOM 713 N N . LEU A 1 90 ? 0.886 -0.714 11.304 1.00 95.44 90 LEU A N 1
ATOM 714 C CA . LEU A 1 90 ? 0.456 -1.641 10.259 1.00 95.44 90 LEU A CA 1
ATOM 715 C C . LEU A 1 90 ? -0.578 -2.670 10.745 1.00 95.44 90 LEU A C 1
ATOM 717 O O . LEU A 1 90 ? -1.506 -3.002 10.012 1.00 95.44 90 LEU A O 1
ATOM 721 N N . THR A 1 91 ? -0.477 -3.125 11.998 1.00 94.44 91 THR A N 1
ATOM 722 C CA . THR A 1 91 ? -1.411 -4.113 12.563 1.00 94.44 91 THR A CA 1
ATOM 723 C C . THR A 1 91 ? -2.846 -3.586 12.594 1.00 94.44 91 THR A C 1
ATOM 725 O O . THR A 1 91 ? -3.778 -4.326 12.290 1.00 94.44 91 THR A O 1
ATOM 728 N N . ALA A 1 92 ? -3.055 -2.305 12.928 1.00 95.12 92 ALA A N 1
ATOM 729 C CA . ALA A 1 92 ? -4.395 -1.717 12.876 1.00 95.12 92 ALA A CA 1
ATOM 730 C C . ALA A 1 92 ? -4.913 -1.647 11.440 1.00 95.12 92 ALA A C 1
ATOM 732 O O . ALA A 1 92 ? -6.059 -2.021 11.201 1.00 95.12 92 ALA A O 1
ATOM 733 N N . PHE A 1 93 ? -4.066 -1.240 10.490 1.00 96.62 93 PHE A N 1
ATOM 734 C CA . PHE A 1 93 ? -4.436 -1.170 9.078 1.00 96.62 93 PHE A CA 1
ATOM 735 C C . PHE A 1 93 ? -4.853 -2.535 8.510 1.00 96.62 93 PHE A C 1
ATOM 737 O O . PHE A 1 93 ? -5.869 -2.645 7.824 1.00 96.62 93 PHE A O 1
ATOM 744 N N . GLN A 1 94 ? -4.113 -3.596 8.842 1.00 95.62 94 GLN A N 1
ATOM 745 C CA . GLN A 1 94 ? -4.417 -4.969 8.426 1.00 95.62 94 GLN A CA 1
ATOM 746 C C . GLN A 1 94 ? -5.748 -5.490 8.988 1.00 95.62 94 GLN A C 1
ATOM 748 O O . GLN A 1 94 ? -6.397 -6.328 8.364 1.00 95.62 94 GLN A O 1
ATOM 753 N N . LEU A 1 95 ? -6.166 -4.997 10.157 1.00 94.44 95 LEU A N 1
ATOM 754 C CA . LEU A 1 95 ? -7.421 -5.379 10.807 1.00 94.44 95 LEU A CA 1
ATOM 755 C C . LEU A 1 95 ? -8.635 -4.571 10.325 1.00 94.44 95 LEU A C 1
ATOM 757 O O . LEU A 1 95 ? -9.765 -4.944 10.654 1.00 94.44 95 LEU A O 1
ATOM 761 N N . LEU A 1 96 ? -8.427 -3.489 9.566 1.00 94.94 96 LEU A N 1
ATOM 762 C CA . LEU A 1 96 ? -9.515 -2.725 8.961 1.00 94.94 96 LEU A CA 1
ATOM 763 C C . LEU A 1 96 ? -10.237 -3.559 7.904 1.00 94.94 96 LEU A C 1
ATOM 765 O O . LEU A 1 96 ? -9.625 -4.272 7.107 1.00 94.94 96 LEU A O 1
ATOM 769 N N . ASN A 1 97 ? -11.559 -3.410 7.856 1.00 94.31 97 ASN A N 1
ATOM 770 C CA . ASN A 1 97 ? -12.331 -3.881 6.717 1.00 94.31 97 ASN A CA 1
ATOM 771 C C . ASN A 1 97 ? -11.957 -3.058 5.476 1.00 94.31 97 ASN A C 1
ATOM 773 O O . ASN A 1 97 ? -11.704 -1.860 5.588 1.00 94.31 97 ASN A O 1
ATOM 777 N N . ASP A 1 98 ? -11.996 -3.660 4.288 1.00 93.88 98 ASP A N 1
ATOM 778 C CA . ASP A 1 98 ? -11.689 -2.933 3.051 1.00 93.88 98 ASP A CA 1
ATOM 779 C C . ASP A 1 98 ? -12.618 -1.734 2.834 1.00 93.88 98 ASP A C 1
ATOM 781 O O . ASP A 1 98 ? -12.179 -0.717 2.315 1.00 93.88 98 ASP A O 1
ATOM 785 N N . ARG A 1 99 ? -13.871 -1.792 3.311 1.00 93.94 99 ARG A N 1
ATOM 786 C CA . ARG A 1 99 ? -14.807 -0.653 3.270 1.00 93.94 99 ARG A CA 1
ATOM 787 C C . ARG A 1 99 ? -14.334 0.564 4.073 1.00 93.94 99 ARG A C 1
ATOM 789 O O . ARG A 1 99 ? -14.802 1.662 3.807 1.00 93.94 99 ARG A O 1
ATOM 796 N N . ASN A 1 100 ? -13.431 0.373 5.035 1.00 95.25 100 ASN A N 1
ATOM 797 C CA . ASN A 1 100 ? -12.835 1.436 5.850 1.00 95.25 100 ASN A CA 1
ATOM 798 C C . ASN A 1 100 ? -11.435 1.843 5.368 1.00 95.25 100 ASN A C 1
ATOM 800 O O . ASN A 1 100 ? -10.781 2.661 6.007 1.00 95.25 100 ASN A O 1
ATOM 804 N N . LYS A 1 101 ? -10.950 1.263 4.266 1.00 97.00 101 LYS A N 1
ATOM 805 C CA . LYS A 1 101 ? -9.684 1.634 3.629 1.00 97.00 101 LYS A CA 1
ATOM 806 C C . LYS A 1 101 ? -9.967 2.612 2.488 1.00 97.00 101 LYS A C 1
ATOM 808 O O . LYS A 1 101 ? -9.803 2.282 1.315 1.00 97.00 101 LYS A O 1
ATOM 813 N N . SER A 1 102 ? -10.454 3.802 2.830 1.00 97.62 102 SER A N 1
ATOM 814 C CA . SER A 1 102 ? -10.562 4.894 1.859 1.00 97.62 102 SER A CA 1
ATOM 815 C C . SER A 1 102 ? -9.175 5.270 1.323 1.00 97.62 102 SER A C 1
ATOM 817 O O . SER A 1 102 ? -8.152 4.883 1.895 1.00 97.62 102 SER A O 1
ATOM 819 N N . GLU A 1 103 ? -9.123 6.047 0.242 1.00 97.94 103 GLU A N 1
ATOM 820 C CA . GLU A 1 103 ? -7.857 6.582 -0.269 1.00 97.94 103 GLU A CA 1
ATOM 821 C C . GLU A 1 103 ? -7.102 7.369 0.815 1.00 97.94 103 GLU A C 1
ATOM 823 O O . GLU A 1 103 ? -5.909 7.152 1.013 1.00 97.94 103 GLU A O 1
ATOM 828 N N . HIS A 1 104 ? -7.809 8.202 1.587 1.00 98.38 104 HIS A N 1
ATOM 829 C CA . HIS A 1 104 ? -7.234 8.963 2.696 1.00 98.38 104 HIS A CA 1
ATOM 830 C C . HIS A 1 104 ? -6.605 8.050 3.761 1.00 98.38 104 HIS A C 1
ATOM 832 O O . HIS A 1 104 ? -5.460 8.256 4.159 1.00 98.38 104 HIS A O 1
ATOM 838 N N . VAL A 1 105 ? -7.311 6.993 4.180 1.00 98.44 105 VAL A N 1
ATOM 839 C CA . VAL A 1 105 ? -6.791 6.021 5.158 1.00 98.44 105 VAL A CA 1
ATOM 840 C C . VAL A 1 105 ? -5.603 5.238 4.590 1.00 98.44 105 VAL A C 1
ATOM 842 O O . VAL A 1 105 ? -4.639 4.973 5.307 1.00 98.44 105 VAL A O 1
ATOM 845 N N . CYS A 1 106 ? -5.639 4.885 3.303 1.00 98.69 106 CYS A N 1
ATOM 846 C CA . CYS A 1 106 ? -4.540 4.217 2.609 1.00 98.69 106 CYS A CA 1
ATOM 847 C C . CYS A 1 106 ? -3.279 5.090 2.553 1.00 98.69 106 CYS A C 1
ATOM 849 O O . CYS A 1 106 ? -2.197 4.618 2.901 1.00 98.69 106 CYS A O 1
ATOM 851 N N . ILE A 1 107 ? -3.420 6.364 2.174 1.00 98.69 107 ILE A N 1
ATOM 852 C CA . ILE A 1 107 ? -2.338 7.358 2.191 1.00 98.69 107 ILE A CA 1
ATOM 853 C C . ILE A 1 107 ? -1.755 7.474 3.600 1.00 98.69 107 ILE A C 1
ATOM 855 O O . ILE A 1 107 ? -0.542 7.365 3.776 1.00 98.69 107 ILE A O 1
ATOM 859 N N . HIS A 1 108 ? -2.613 7.623 4.613 1.00 98.62 108 HIS A N 1
ATOM 860 C CA . HIS A 1 108 ? -2.193 7.728 6.012 1.00 98.62 108 HIS A CA 1
ATOM 861 C C . HIS A 1 108 ? -1.415 6.489 6.476 1.00 98.62 108 HIS A C 1
ATOM 863 O O . HIS A 1 108 ? -0.369 6.605 7.115 1.00 98.62 108 HIS A O 1
ATOM 869 N N . ALA A 1 109 ? -1.877 5.293 6.104 1.00 98.44 109 ALA A N 1
ATOM 870 C CA . ALA A 1 109 ? -1.193 4.040 6.410 1.00 98.44 109 ALA A CA 1
ATOM 871 C C . ALA A 1 109 ? 0.193 3.953 5.759 1.00 98.44 109 ALA A C 1
ATOM 873 O O . ALA A 1 109 ? 1.145 3.532 6.414 1.00 98.44 109 ALA A O 1
ATOM 874 N N . VAL A 1 110 ? 0.318 4.375 4.499 1.00 98.62 110 VAL A N 1
ATOM 875 C CA . VAL A 1 110 ? 1.584 4.371 3.751 1.00 98.62 110 VAL A CA 1
ATOM 876 C C . VAL A 1 110 ? 2.573 5.402 4.303 1.00 98.62 110 VAL A C 1
ATOM 878 O O . VAL A 1 110 ? 3.755 5.086 4.421 1.00 98.62 110 VAL A O 1
ATOM 881 N N . LEU A 1 111 ? 2.105 6.590 4.711 1.00 98.38 111 LEU A N 1
ATOM 882 C CA . LEU A 1 111 ? 2.931 7.584 5.415 1.00 98.38 111 LEU A CA 1
ATOM 883 C C . LEU A 1 111 ? 3.481 7.034 6.734 1.00 98.38 111 LEU A C 1
ATOM 885 O O . LEU A 1 111 ? 4.637 7.281 7.071 1.00 98.38 111 LEU A O 1
ATOM 889 N N . ASN A 1 112 ? 2.660 6.287 7.476 1.00 97.69 112 ASN A N 1
ATOM 890 C CA . ASN A 1 112 ? 3.070 5.671 8.735 1.00 97.69 112 ASN A CA 1
ATOM 891 C C . ASN A 1 112 ? 4.059 4.513 8.513 1.00 97.69 112 ASN A C 1
ATOM 893 O O . ASN A 1 112 ? 5.053 4.389 9.228 1.00 97.69 112 ASN A O 1
ATOM 897 N N . ASN A 1 113 ? 3.795 3.663 7.519 1.00 97.88 113 ASN A N 1
ATOM 898 C CA . ASN A 1 113 ? 4.662 2.559 7.133 1.00 97.88 113 ASN A CA 1
ATOM 899 C C . ASN A 1 113 ? 4.488 2.241 5.636 1.00 97.88 113 ASN A C 1
ATOM 901 O O . ASN A 1 113 ? 3.453 1.686 5.259 1.00 97.88 113 ASN A O 1
ATOM 905 N N . PRO A 1 114 ? 5.511 2.459 4.786 1.00 97.88 114 PRO A N 1
ATOM 906 C CA . PRO A 1 114 ? 5.407 2.192 3.350 1.00 97.88 114 PRO A CA 1
ATOM 907 C C . PRO A 1 114 ? 5.007 0.749 3.014 1.00 97.88 114 PRO A C 1
ATOM 909 O O . PRO A 1 114 ? 4.337 0.507 2.012 1.00 97.88 114 PRO A O 1
ATOM 912 N N . MET A 1 115 ? 5.350 -0.229 3.865 1.00 97.38 115 MET A N 1
ATOM 913 C CA . MET A 1 115 ? 4.956 -1.629 3.660 1.00 97.38 115 MET A CA 1
ATOM 914 C C . MET A 1 115 ? 3.441 -1.849 3.721 1.00 97.38 115 MET A C 1
ATOM 916 O O . MET A 1 115 ? 2.976 -2.847 3.171 1.00 97.38 115 MET A O 1
ATOM 920 N N . ALA A 1 116 ? 2.669 -0.918 4.296 1.00 98.06 116 ALA A N 1
ATOM 921 C CA . ALA A 1 116 ? 1.208 -0.961 4.281 1.00 98.06 116 ALA A CA 1
ATOM 922 C C . ALA A 1 116 ? 0.636 -1.057 2.866 1.00 98.06 116 ALA A C 1
ATOM 924 O O . ALA A 1 116 ? -0.401 -1.687 2.680 1.00 98.06 116 ALA A O 1
ATOM 925 N N . PHE A 1 117 ? 1.343 -0.529 1.859 1.00 98.38 117 PHE A N 1
ATOM 926 C CA . PHE A 1 117 ? 0.946 -0.619 0.455 1.00 98.38 117 PHE A CA 1
ATOM 927 C C . PHE A 1 117 ? 0.693 -2.063 -0.018 1.00 98.38 117 PHE A C 1
ATOM 929 O O . PHE A 1 117 ? -0.204 -2.319 -0.827 1.00 98.38 117 PHE A O 1
ATOM 936 N N . ARG A 1 118 ? 1.431 -3.038 0.534 1.00 97.12 118 ARG A N 1
ATOM 937 C CA . ARG A 1 118 ? 1.251 -4.465 0.217 1.00 97.12 118 ARG A CA 1
ATOM 938 C C . ARG A 1 118 ? -0.105 -5.006 0.671 1.00 97.12 118 ARG A C 1
ATOM 940 O O . ARG A 1 118 ? -0.644 -5.882 0.002 1.00 97.12 118 ARG A O 1
ATOM 947 N N . ASP A 1 119 ? -0.672 -4.434 1.731 1.00 96.56 119 ASP A N 1
ATOM 948 C CA . ASP A 1 119 ? -1.961 -4.818 2.321 1.00 96.56 119 ASP A CA 1
ATOM 949 C C . ASP A 1 119 ? -3.153 -4.011 1.762 1.00 96.56 119 ASP A C 1
ATOM 951 O O . ASP A 1 119 ? -4.305 -4.208 2.176 1.00 96.56 119 ASP A O 1
ATOM 955 N N . ILE A 1 120 ? -2.890 -3.086 0.832 1.00 97.44 120 ILE A N 1
ATOM 956 C CA . ILE A 1 120 ? -3.909 -2.357 0.068 1.00 97.44 120 ILE A CA 1
ATOM 957 C C . ILE A 1 120 ? -4.334 -3.228 -1.111 1.00 97.44 120 ILE A C 1
ATOM 959 O O . ILE A 1 120 ? -3.490 -3.691 -1.882 1.00 97.44 120 ILE A O 1
ATOM 963 N N . LYS A 1 121 ? -5.642 -3.445 -1.274 1.00 95.88 121 LYS A N 1
ATOM 964 C CA . LYS A 1 121 ? -6.180 -4.180 -2.425 1.00 95.88 121 LYS A CA 1
ATOM 965 C C . LYS A 1 121 ? -5.972 -3.393 -3.711 1.00 95.88 121 LYS A C 1
ATOM 967 O O . LYS A 1 121 ? -6.055 -2.172 -3.693 1.00 95.88 121 LYS A O 1
ATOM 972 N N . GLN A 1 122 ? -5.821 -4.090 -4.838 1.00 93.00 122 GLN A N 1
ATOM 973 C CA . GLN A 1 122 ? -5.591 -3.450 -6.140 1.00 93.00 122 GLN A CA 1
ATOM 974 C C . GLN A 1 122 ? -6.614 -2.346 -6.454 1.00 93.00 122 GLN A C 1
ATOM 976 O O . GLN A 1 122 ? -6.226 -1.243 -6.803 1.00 93.00 122 GLN A O 1
ATOM 981 N N . ALA A 1 123 ? -7.905 -2.592 -6.202 1.00 93.69 123 ALA A N 1
ATOM 982 C CA . ALA A 1 123 ? -8.978 -1.616 -6.428 1.00 93.69 123 ALA A CA 1
ATOM 983 C C . ALA A 1 123 ? -8.874 -0.321 -5.589 1.00 93.69 123 ALA A C 1
ATOM 985 O O . ALA A 1 123 ? -9.609 0.627 -5.841 1.00 93.69 123 ALA A O 1
ATOM 986 N N . GLN A 1 124 ? -8.011 -0.291 -4.571 1.00 95.94 124 GLN A N 1
ATOM 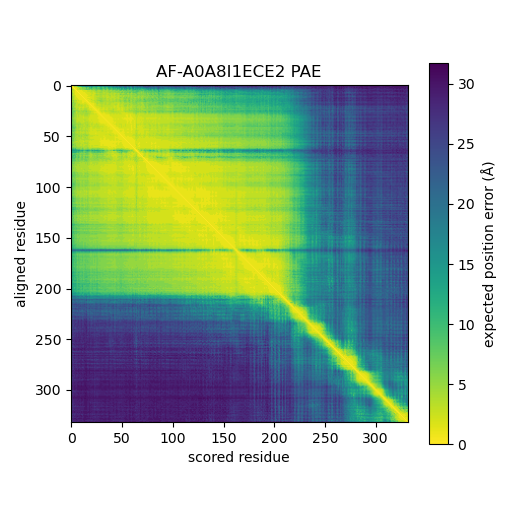987 C CA . GLN A 1 124 ? -7.789 0.845 -3.667 1.00 95.94 124 GLN A CA 1
ATOM 988 C C . GLN A 1 124 ? -6.412 1.491 -3.866 1.00 95.94 124 GLN A C 1
ATOM 990 O O . GLN A 1 124 ? -6.107 2.495 -3.226 1.00 95.94 124 GLN A O 1
ATOM 995 N N . ARG A 1 125 ? -5.564 0.926 -4.734 1.00 96.69 125 ARG A N 1
ATOM 996 C CA . ARG A 1 125 ? -4.237 1.461 -5.054 1.00 96.69 125 ARG A CA 1
ATOM 997 C C . ARG A 1 125 ? -4.359 2.570 -6.084 1.00 96.69 125 ARG A C 1
ATOM 999 O O . ARG A 1 125 ? -3.928 2.413 -7.209 1.00 96.69 125 ARG A O 1
ATOM 1006 N N . THR A 1 126 ? -4.953 3.691 -5.702 1.00 97.81 126 THR A N 1
ATOM 1007 C CA . THR A 1 126 ? -5.036 4.868 -6.573 1.00 97.81 126 THR A CA 1
ATOM 1008 C C . THR A 1 126 ? -3.650 5.341 -7.028 1.00 97.81 126 THR A C 1
ATOM 1010 O O . THR A 1 126 ? -2.621 4.982 -6.440 1.00 97.81 126 THR A O 1
ATOM 1013 N N . GLN A 1 127 ? -3.619 6.192 -8.059 1.00 98.06 127 GLN A N 1
ATOM 1014 C CA . GLN A 1 127 ? -2.377 6.803 -8.539 1.00 98.06 127 GLN A CA 1
ATOM 1015 C C . GLN A 1 127 ? -1.623 7.498 -7.396 1.00 98.06 127 GLN A C 1
ATOM 1017 O O . GLN A 1 127 ? -0.439 7.243 -7.194 1.00 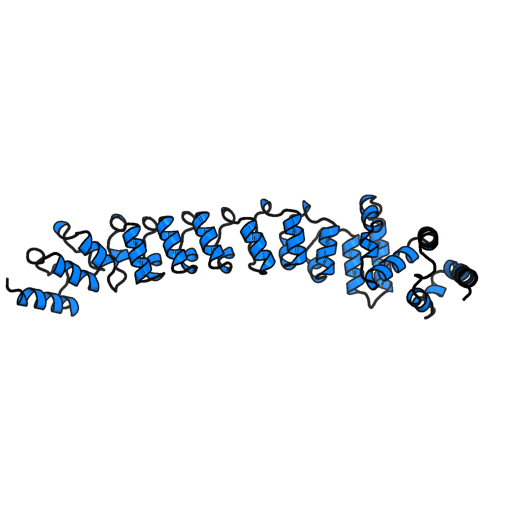98.06 127 GLN A O 1
ATOM 1022 N N . ALA A 1 128 ? -2.338 8.284 -6.584 1.00 98.25 128 ALA A N 1
ATOM 1023 C CA . ALA A 1 128 ? -1.765 9.012 -5.457 1.00 98.25 128 ALA A CA 1
ATOM 1024 C C . ALA A 1 128 ? -1.153 8.078 -4.398 1.00 98.25 128 ALA A C 1
ATOM 1026 O O . ALA A 1 128 ? -0.047 8.321 -3.916 1.00 98.25 128 ALA A O 1
ATOM 1027 N N . VAL A 1 129 ? -1.837 6.979 -4.056 1.00 98.44 129 VAL A N 1
ATOM 1028 C CA . VAL A 1 129 ? -1.327 5.988 -3.093 1.00 98.44 129 VAL A CA 1
ATOM 1029 C C . VAL A 1 129 ? -0.078 5.285 -3.640 1.00 98.44 129 VAL A C 1
ATOM 1031 O O . VAL A 1 129 ? 0.888 5.092 -2.900 1.00 98.44 129 VAL A O 1
ATOM 1034 N N . SER A 1 130 ? -0.076 4.921 -4.925 1.00 98.44 130 SER A N 1
ATOM 1035 C CA . SER A 1 130 ? 1.046 4.239 -5.585 1.00 98.44 130 SER A CA 1
ATOM 1036 C C . SER A 1 130 ? 2.283 5.133 -5.706 1.00 98.44 130 SER A C 1
ATOM 1038 O O . SER A 1 130 ? 3.391 4.706 -5.381 1.00 98.44 130 SER A O 1
ATOM 1040 N N . GLU A 1 131 ? 2.103 6.392 -6.107 1.00 98.12 131 GL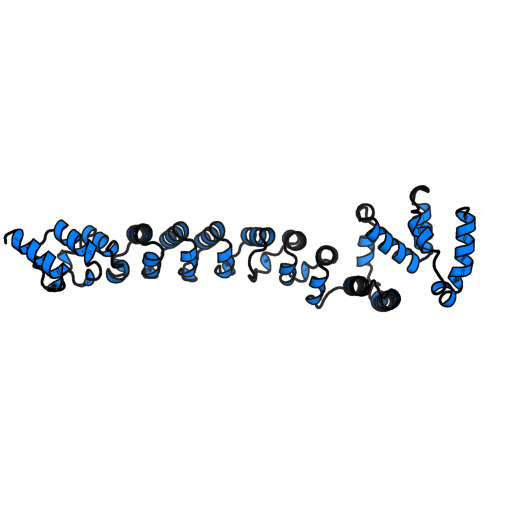U A N 1
ATOM 1041 C CA . GLU A 1 131 ? 3.177 7.390 -6.178 1.00 98.12 131 GLU A CA 1
ATOM 1042 C C . GLU A 1 131 ? 3.790 7.668 -4.814 1.00 98.12 131 GLU A C 1
ATOM 1044 O O . GLU A 1 131 ? 5.016 7.671 -4.666 1.00 98.12 131 GLU A O 1
ATOM 1049 N N . LEU A 1 132 ? 2.946 7.828 -3.796 1.00 98.38 132 LEU A N 1
ATOM 1050 C CA . LEU A 1 132 ? 3.406 8.009 -2.433 1.00 98.38 132 LEU A CA 1
ATOM 1051 C C . LEU A 1 132 ? 4.210 6.797 -1.953 1.00 98.38 132 LEU A C 1
ATOM 1053 O O . LEU A 1 132 ? 5.332 6.964 -1.474 1.00 98.38 132 LEU A O 1
ATOM 1057 N N . ALA A 1 133 ? 3.680 5.583 -2.131 1.00 98.19 133 ALA A N 1
ATOM 1058 C CA . ALA A 1 133 ? 4.365 4.352 -1.748 1.00 98.19 133 ALA A CA 1
ATOM 1059 C C . ALA A 1 133 ? 5.737 4.230 -2.425 1.00 98.19 133 ALA A C 1
ATOM 1061 O O . ALA A 1 133 ? 6.727 3.944 -1.751 1.00 98.19 133 ALA A O 1
ATOM 1062 N N . PHE A 1 134 ? 5.816 4.517 -3.728 1.00 97.88 134 PHE A N 1
ATOM 1063 C CA . PHE A 1 134 ? 7.075 4.516 -4.470 1.00 97.88 134 PHE A CA 1
ATOM 1064 C C . PHE A 1 134 ? 8.061 5.574 -3.964 1.00 97.88 134 PHE A C 1
ATOM 1066 O O . PHE A 1 134 ? 9.243 5.278 -3.790 1.00 97.88 134 PHE A O 1
ATOM 1073 N N . SER A 1 135 ? 7.587 6.799 -3.710 1.00 97.50 135 SER A N 1
ATOM 1074 C CA . SER A 1 135 ? 8.441 7.899 -3.245 1.00 97.50 135 SER A CA 1
ATOM 1075 C C . SER A 1 135 ? 9.079 7.612 -1.883 1.00 97.50 135 SER A C 1
ATOM 1077 O O . SER A 1 135 ? 10.234 7.972 -1.658 1.00 97.50 135 SER A O 1
ATOM 1079 N N . LEU A 1 136 ? 8.354 6.914 -1.002 1.00 97.69 136 LEU A N 1
ATOM 1080 C CA . LEU A 1 136 ? 8.847 6.512 0.312 1.00 97.69 136 LEU A CA 1
ATOM 1081 C C . LEU A 1 136 ? 9.699 5.239 0.249 1.00 97.69 136 LEU A C 1
ATOM 1083 O O . LEU A 1 136 ? 10.662 5.104 1.003 1.00 97.69 136 LEU A O 1
ATOM 1087 N N . ASN A 1 137 ? 9.351 4.289 -0.624 1.00 96.38 137 ASN A N 1
ATOM 1088 C CA . ASN A 1 137 ? 10.112 3.062 -0.825 1.00 96.38 137 ASN A CA 1
ATOM 1089 C C . ASN A 1 137 ? 9.964 2.525 -2.258 1.00 96.38 137 ASN A C 1
ATOM 1091 O O . ASN A 1 137 ? 9.035 1.788 -2.589 1.00 96.38 137 ASN A O 1
ATOM 1095 N N . ASN A 1 138 ? 10.960 2.816 -3.087 1.00 94.81 138 ASN A N 1
ATOM 1096 C CA . ASN A 1 138 ? 11.028 2.390 -4.485 1.00 94.81 138 ASN A CA 1
ATOM 1097 C C . ASN A 1 138 ? 11.080 0.863 -4.690 1.00 94.81 138 ASN A C 1
ATOM 1099 O O . ASN A 1 138 ? 10.742 0.396 -5.775 1.00 94.81 138 ASN A O 1
ATOM 1103 N N . HIS A 1 139 ? 11.420 0.056 -3.678 1.00 92.94 139 HIS A N 1
ATOM 1104 C CA . HIS A 1 139 ? 11.329 -1.406 -3.776 1.00 92.94 139 HIS A CA 1
ATOM 1105 C C . HIS A 1 139 ? 9.882 -1.915 -3.830 1.00 92.94 139 HIS A C 1
ATOM 1107 O O . HIS A 1 139 ? 9.660 -3.080 -4.158 1.00 92.94 139 HIS A O 1
ATOM 1113 N N . LEU A 1 140 ? 8.897 -1.060 -3.538 1.00 95.56 140 LEU A N 1
ATOM 1114 C CA . LEU A 1 140 ? 7.479 -1.367 -3.719 1.00 95.56 140 LEU A CA 1
ATOM 1115 C C . LEU A 1 140 ? 7.029 -1.299 -5.178 1.00 95.56 140 LEU A C 1
ATOM 1117 O O . LEU A 1 140 ? 5.881 -1.629 -5.453 1.00 95.56 140 LEU A O 1
ATOM 1121 N N . ILE A 1 141 ? 7.908 -0.937 -6.119 1.00 96.06 141 ILE A N 1
ATOM 1122 C CA . ILE A 1 141 ? 7.578 -0.891 -7.548 1.00 96.06 141 ILE A CA 1
ATOM 1123 C C . ILE A 1 141 ? 7.022 -2.222 -8.073 1.00 96.06 141 ILE A C 1
ATOM 1125 O O . ILE A 1 141 ? 6.125 -2.226 -8.904 1.00 96.06 141 ILE A O 1
ATOM 1129 N N . THR A 1 142 ? 7.465 -3.358 -7.524 1.00 94.56 142 THR A N 1
ATOM 1130 C CA . THR A 1 142 ? 6.951 -4.697 -7.875 1.00 94.56 142 THR A CA 1
ATOM 1131 C C . THR A 1 142 ? 5.528 -4.957 -7.378 1.00 94.56 142 THR A C 1
ATOM 1133 O O . THR A 1 142 ? 4.892 -5.922 -7.793 1.00 94.56 142 THR A O 1
ATOM 1136 N N . ASN A 1 143 ? 5.028 -4.124 -6.465 1.00 95.06 143 ASN A N 1
ATOM 1137 C CA . ASN A 1 143 ? 3.667 -4.173 -5.953 1.00 95.06 143 ASN A CA 1
ATOM 1138 C C . ASN A 1 143 ? 2.741 -3.166 -6.655 1.00 95.06 143 ASN A C 1
ATOM 1140 O O . ASN A 1 143 ? 1.534 -3.231 -6.428 1.00 95.06 143 ASN A O 1
ATOM 1144 N N . ILE A 1 144 ? 3.271 -2.242 -7.461 1.00 96.19 144 ILE A N 1
ATOM 1145 C CA . ILE A 1 144 ? 2.482 -1.243 -8.188 1.00 96.19 144 ILE A CA 1
ATOM 1146 C C . ILE A 1 144 ? 1.961 -1.883 -9.480 1.00 96.19 144 ILE A C 1
ATOM 1148 O O . ILE A 1 144 ? 2.715 -2.521 -10.211 1.00 96.19 144 ILE A O 1
ATOM 1152 N N . GLY A 1 145 ? 0.655 -1.754 -9.730 1.00 94.50 145 GLY A N 1
ATOM 1153 C CA . GLY A 1 145 ? 0.040 -2.246 -10.966 1.00 94.50 145 GLY A CA 1
ATOM 1154 C C . GLY A 1 145 ? 0.543 -1.474 -12.181 1.00 94.50 145 GLY A C 1
ATOM 1155 O O . GLY A 1 145 ? 0.876 -0.295 -12.069 1.00 94.50 145 GLY A O 1
ATOM 1156 N N . THR A 1 146 ? 0.583 -2.124 -13.343 1.00 93.81 146 THR A N 1
ATOM 1157 C CA . THR A 1 146 ? 1.0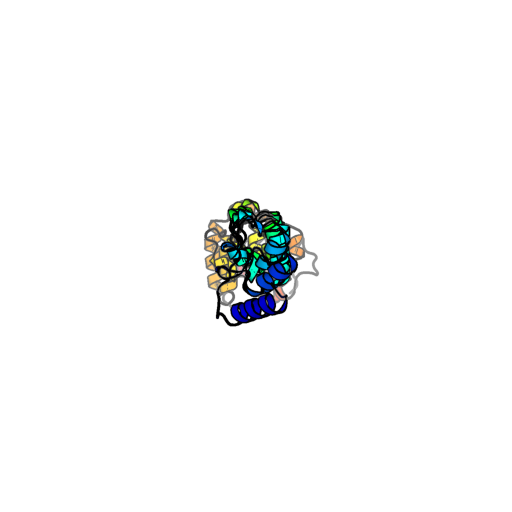64 -1.515 -14.594 1.00 93.81 146 THR A CA 1
ATOM 1158 C C . THR A 1 146 ? 0.305 -0.244 -14.967 1.00 93.81 146 THR A C 1
ATOM 1160 O O . THR A 1 146 ? 0.889 0.669 -15.535 1.00 93.81 146 THR A O 1
ATOM 1163 N N . GLU A 1 147 ? -0.970 -0.158 -14.590 1.00 94.19 147 GLU A N 1
ATOM 1164 C CA . GLU A 1 147 ? -1.849 0.995 -14.786 1.00 94.19 147 GLU A CA 1
ATOM 1165 C C . GLU A 1 147 ? -1.453 2.239 -13.969 1.00 94.19 147 GLU A C 1
ATOM 1167 O O . GLU A 1 147 ? -1.932 3.332 -14.257 1.00 94.19 147 GLU A O 1
ATOM 1172 N N . HIS A 1 148 ? -0.584 2.080 -12.965 1.00 96.75 148 HIS A N 1
ATOM 1173 C CA . HIS A 1 148 ? -0.102 3.160 -12.098 1.00 96.75 148 HIS A CA 1
ATOM 1174 C C . HIS A 1 148 ? 1.379 3.494 -12.298 1.00 96.75 148 HIS A C 1
ATOM 1176 O O . HIS A 1 148 ? 1.909 4.399 -11.645 1.00 96.75 148 HIS A O 1
ATOM 1182 N N . LEU A 1 149 ? 2.061 2.767 -13.187 1.00 96.88 149 LEU A N 1
ATOM 1183 C CA . LEU A 1 149 ? 3.452 3.033 -13.524 1.00 96.88 149 LEU A CA 1
ATOM 1184 C C . LEU A 1 149 ? 3.554 4.312 -14.354 1.00 96.88 149 LEU A C 1
ATOM 1186 O O . LEU A 1 149 ? 2.816 4.511 -15.315 1.00 96.88 149 LEU A O 1
ATOM 1190 N N . THR A 1 150 ? 4.499 5.173 -13.988 1.00 97.44 150 THR A N 1
ATOM 1191 C CA . THR A 1 150 ? 4.748 6.439 -14.685 1.00 97.44 150 THR A CA 1
ATOM 1192 C C . THR A 1 150 ? 6.167 6.497 -15.225 1.00 97.44 150 THR A C 1
ATOM 1194 O O . THR A 1 150 ? 7.081 5.844 -14.713 1.00 97.44 150 THR A O 1
ATOM 1197 N N . GLU A 1 151 ? 6.382 7.343 -16.230 1.00 96.62 151 GLU A N 1
ATOM 1198 C CA . GLU A 1 151 ? 7.717 7.609 -16.771 1.00 96.62 151 GLU A CA 1
ATOM 1199 C C . GLU A 1 151 ? 8.681 8.110 -15.676 1.00 96.62 151 GLU A C 1
ATOM 1201 O O . GLU A 1 151 ? 9.851 7.730 -15.634 1.00 96.62 151 GLU A O 1
ATOM 1206 N N . ALA A 1 152 ? 8.188 8.911 -14.725 1.00 96.75 152 ALA A N 1
ATOM 1207 C CA . ALA A 1 152 ? 8.992 9.398 -13.606 1.00 96.75 152 ALA A CA 1
ATOM 1208 C C . ALA A 1 152 ? 9.492 8.254 -12.703 1.00 96.75 152 ALA A C 1
ATOM 1210 O O . ALA A 1 152 ? 10.649 8.272 -12.270 1.00 96.75 152 ALA A O 1
ATOM 1211 N N . MET A 1 153 ? 8.653 7.243 -12.442 1.00 97.38 153 MET A N 1
ATOM 1212 C CA . MET A 1 153 ? 9.072 6.039 -11.717 1.00 97.38 153 MET A CA 1
ATOM 1213 C C . MET A 1 153 ? 10.108 5.247 -12.517 1.00 97.38 153 MET A C 1
ATOM 1215 O O . MET A 1 153 ? 11.133 4.856 -11.958 1.00 97.38 153 MET A O 1
ATOM 1219 N N . LEU A 1 154 ? 9.875 5.068 -13.822 1.00 97.12 154 LEU A N 1
ATOM 1220 C CA . LEU A 1 154 ? 10.781 4.367 -14.735 1.00 97.12 154 LEU A CA 1
ATOM 1221 C C . LEU A 1 154 ? 12.179 4.989 -14.714 1.00 97.12 154 LEU A C 1
ATOM 1223 O O . LEU A 1 154 ? 13.163 4.299 -14.444 1.00 97.12 154 LEU A O 1
ATOM 1227 N N . ARG A 1 155 ? 12.267 6.311 -14.890 1.00 96.69 155 ARG A N 1
ATOM 1228 C CA . ARG A 1 155 ? 13.534 7.056 -14.817 1.00 96.69 155 ARG A CA 1
ATOM 1229 C C . ARG A 1 155 ? 14.254 6.827 -13.490 1.00 96.69 155 ARG A C 1
ATOM 1231 O O . ARG A 1 155 ? 15.455 6.568 -13.480 1.00 96.69 155 ARG A O 1
ATOM 1238 N N . GLN A 1 156 ? 13.537 6.877 -12.367 1.00 96.12 156 GLN A N 1
ATOM 1239 C CA . GLN A 1 156 ? 14.140 6.620 -11.057 1.00 96.12 156 GLN A CA 1
ATOM 1240 C C . GLN A 1 156 ? 14.636 5.178 -10.905 1.00 96.12 156 GLN A C 1
ATOM 1242 O O . GLN A 1 156 ? 15.711 4.966 -10.340 1.00 96.12 156 GLN A O 1
ATOM 1247 N N . CYS A 1 157 ? 13.879 4.200 -11.402 1.00 95.94 157 CYS A N 1
ATOM 1248 C CA . CYS A 1 157 ? 14.267 2.793 -11.394 1.00 95.94 157 CYS A CA 1
ATOM 1249 C C . CYS A 1 157 ? 15.516 2.539 -12.239 1.00 95.94 157 CYS A C 1
ATOM 1251 O O . CYS A 1 157 ? 16.417 1.848 -11.770 1.00 95.94 157 CYS A O 1
ATOM 1253 N N . ILE A 1 158 ? 15.620 3.154 -13.418 1.00 95.31 158 ILE A N 1
ATOM 1254 C CA . ILE A 1 158 ? 16.810 3.079 -14.273 1.00 95.31 158 ILE A CA 1
ATOM 1255 C C . ILE A 1 158 ? 18.028 3.656 -13.542 1.00 95.31 158 ILE A C 1
ATOM 1257 O O . ILE A 1 158 ? 19.036 2.972 -13.373 1.00 95.31 158 ILE A O 1
ATOM 1261 N N . THR A 1 159 ? 17.924 4.885 -13.031 1.00 94.19 159 THR A N 1
ATOM 1262 C CA . THR A 1 159 ? 19.049 5.568 -12.372 1.00 94.19 159 THR A CA 1
ATOM 1263 C C . THR A 1 159 ? 19.518 4.841 -11.113 1.00 94.19 159 THR A C 1
ATOM 1265 O O . THR A 1 159 ? 20.716 4.764 -10.847 1.00 94.19 159 THR A O 1
ATOM 1268 N N . LYS A 1 160 ? 18.585 4.287 -10.330 1.00 94.06 160 LYS A N 1
ATOM 1269 C CA . LYS A 1 160 ? 18.903 3.563 -9.091 1.00 94.06 160 LYS A CA 1
ATOM 1270 C C . LYS A 1 160 ? 19.162 2.066 -9.307 1.00 94.06 160 LYS A C 1
ATOM 1272 O O . LYS A 1 160 ? 19.501 1.388 -8.340 1.00 94.06 160 LYS A O 1
ATOM 1277 N N . LYS A 1 161 ? 19.012 1.557 -10.537 1.00 92.50 161 LYS A N 1
ATOM 1278 C CA . LYS A 1 161 ? 19.087 0.129 -10.894 1.00 92.50 161 LYS A CA 1
ATOM 1279 C C . LYS A 1 161 ? 18.137 -0.744 -10.062 1.00 92.50 161 LYS A C 1
ATOM 1281 O O . LYS A 1 161 ? 18.543 -1.736 -9.458 1.00 92.50 161 LYS A O 1
ATOM 1286 N N . ILE A 1 162 ? 16.873 -0.330 -9.970 1.00 89.50 162 ILE A N 1
ATOM 1287 C CA . ILE A 1 162 ? 15.865 -0.960 -9.108 1.00 89.50 162 ILE A CA 1
ATOM 1288 C C . ILE A 1 162 ? 14.803 -1.673 -9.924 1.00 89.50 162 ILE A C 1
ATOM 1290 O O . ILE A 1 162 ? 14.093 -1.054 -10.713 1.00 89.50 162 ILE A O 1
ATOM 1294 N N . GLY A 1 163 ? 14.597 -2.937 -9.558 1.00 73.94 163 GLY A N 1
ATOM 1295 C CA . GLY A 1 163 ? 13.396 -3.693 -9.873 1.00 73.94 163 GLY A CA 1
ATOM 1296 C C . GLY A 1 163 ? 13.465 -4.406 -11.216 1.00 73.94 163 GLY A C 1
ATOM 1297 O O . GLY A 1 163 ? 13.818 -3.832 -12.238 1.00 73.94 163 GLY A O 1
ATOM 1298 N N . ASN A 1 164 ? 13.050 -5.669 -11.201 1.00 81.25 164 ASN A N 1
ATOM 1299 C CA . ASN A 1 164 ? 12.697 -6.414 -12.400 1.00 81.25 164 ASN A CA 1
ATOM 1300 C C . ASN A 1 164 ? 11.172 -6.350 -12.561 1.00 81.25 164 ASN A C 1
ATOM 1302 O O . ASN A 1 164 ? 10.462 -7.299 -12.236 1.00 81.25 164 ASN A O 1
ATOM 1306 N N . VAL A 1 165 ? 10.670 -5.169 -12.922 1.00 88.25 165 VAL A N 1
ATOM 1307 C CA . VAL A 1 165 ? 9.247 -4.933 -13.209 1.00 88.25 165 VAL A CA 1
ATOM 1308 C C . VAL A 1 165 ? 9.072 -4.864 -14.714 1.00 88.25 165 VAL A C 1
ATOM 1310 O O . VAL A 1 165 ? 9.951 -4.344 -15.396 1.00 88.25 165 VAL A O 1
ATOM 1313 N N . THR A 1 166 ? 7.964 -5.400 -15.219 1.00 93.19 166 THR A N 1
ATOM 1314 C CA . THR A 1 166 ? 7.564 -5.240 -16.617 1.00 93.19 166 THR A CA 1
ATOM 1315 C C . THR A 1 166 ? 6.927 -3.871 -16.794 1.00 93.19 166 THR A C 1
ATOM 1317 O O . THR A 1 166 ? 5.903 -3.580 -16.175 1.00 93.19 166 THR A O 1
ATOM 1320 N N . TRP A 1 167 ? 7.541 -3.031 -17.619 1.00 95.38 167 TRP A N 1
ATOM 1321 C CA . TRP A 1 167 ? 7.066 -1.674 -17.863 1.00 95.38 167 TRP A CA 1
ATOM 1322 C C . TRP A 1 167 ? 6.136 -1.617 -19.083 1.00 95.38 167 TRP A C 1
ATOM 1324 O O . TRP A 1 167 ? 6.392 -2.320 -20.063 1.00 95.38 167 TRP A O 1
ATOM 1334 N N . PRO A 1 168 ? 5.071 -0.793 -19.044 1.00 95.81 168 PRO A N 1
ATOM 1335 C CA . PRO A 1 168 ? 4.232 -0.522 -20.204 1.00 95.81 168 PRO A CA 1
ATOM 1336 C C . PRO A 1 168 ? 5.073 -0.012 -21.376 1.00 95.81 168 PRO A C 1
ATOM 1338 O O . PRO A 1 168 ? 5.934 0.855 -21.194 1.00 95.81 168 PRO A O 1
ATOM 1341 N N . ALA A 1 169 ? 4.828 -0.548 -22.573 1.00 94.44 169 ALA A N 1
ATOM 1342 C CA . ALA A 1 169 ? 5.585 -0.205 -23.777 1.00 94.44 169 ALA A CA 1
ATOM 1343 C C . ALA A 1 169 ? 5.479 1.293 -24.110 1.00 94.44 169 ALA A C 1
ATOM 1345 O O . ALA A 1 169 ? 6.415 1.881 -24.643 1.00 94.44 169 ALA A O 1
ATOM 1346 N N . GLU A 1 170 ? 4.363 1.916 -23.732 1.00 95.56 170 GLU A N 1
ATOM 1347 C CA . GLU A 1 170 ? 4.041 3.326 -23.944 1.00 95.56 170 GLU A CA 1
ATOM 1348 C C . GLU A 1 170 ? 4.951 4.276 -23.153 1.00 95.56 170 GLU A C 1
ATOM 1350 O O . GLU A 1 170 ? 5.044 5.453 -23.491 1.00 95.56 170 GLU A O 1
ATOM 1355 N N . LEU A 1 171 ? 5.624 3.788 -22.103 1.00 96.81 171 LEU A N 1
ATOM 1356 C CA . LEU A 1 171 ? 6.567 4.585 -21.312 1.00 96.81 171 LEU A CA 1
ATOM 1357 C C . LEU A 1 171 ? 7.980 4.606 -21.906 1.00 96.81 171 LEU A C 1
ATOM 1359 O O . LEU A 1 171 ? 8.834 5.350 -21.419 1.00 96.81 171 LEU A O 1
ATOM 1363 N N . PHE A 1 172 ? 8.257 3.786 -22.920 1.00 96.50 172 PHE A N 1
ATOM 1364 C CA . PHE A 1 172 ? 9.554 3.789 -23.579 1.00 96.50 172 PHE A CA 1
ATOM 1365 C C . PHE A 1 172 ? 9.572 4.853 -24.673 1.00 96.50 172 PHE A C 1
ATOM 1367 O O . PHE A 1 172 ? 8.846 4.778 -25.659 1.00 96.50 172 PHE A O 1
ATOM 1374 N N . THR A 1 173 ? 10.454 5.832 -24.498 1.00 97.25 173 THR A N 1
ATOM 1375 C CA . THR A 1 173 ? 10.808 6.837 -25.505 1.00 97.25 173 THR A CA 1
ATOM 1376 C C . THR A 1 173 ? 12.277 6.659 -25.913 1.00 97.25 173 THR A C 1
ATOM 1378 O O . THR A 1 173 ? 13.027 5.990 -25.188 1.00 97.25 173 THR A O 1
ATOM 1381 N N . PRO A 1 174 ? 12.742 7.251 -27.031 1.00 96.31 174 PRO A N 1
ATOM 1382 C CA . PRO A 1 174 ? 14.164 7.248 -27.383 1.00 96.31 174 PRO A CA 1
ATOM 1383 C C . PRO A 1 174 ? 15.068 7.739 -26.239 1.00 96.31 174 PRO A C 1
ATOM 1385 O O . PRO A 1 174 ? 16.119 7.158 -25.979 1.00 96.31 174 PRO A O 1
ATOM 1388 N N . GLU A 1 175 ? 14.624 8.745 -25.483 1.00 97.19 175 GLU A N 1
ATOM 1389 C CA . GLU A 1 175 ? 15.360 9.300 -24.343 1.00 97.19 175 GLU A CA 1
ATOM 1390 C C . GLU A 1 175 ? 15.441 8.315 -23.170 1.00 97.19 175 GLU A C 1
ATOM 1392 O O . GLU A 1 175 ? 16.464 8.240 -22.488 1.00 97.19 175 GLU A O 1
ATOM 1397 N N . ILE A 1 176 ? 14.372 7.554 -22.914 1.00 97.50 176 ILE A N 1
ATOM 1398 C CA . ILE A 1 176 ? 14.376 6.483 -21.908 1.00 97.50 176 ILE A CA 1
ATOM 1399 C C . ILE A 1 176 ? 15.298 5.345 -22.340 1.00 97.50 176 ILE A C 1
ATOM 1401 O O . ILE A 1 176 ? 16.048 4.822 -21.517 1.00 97.50 176 ILE A O 1
ATOM 1405 N N . ALA A 1 177 ? 15.275 4.975 -23.619 1.00 96.06 177 ALA A N 1
ATOM 1406 C CA . ALA A 1 177 ? 16.138 3.939 -24.165 1.00 96.06 177 ALA A CA 1
ATOM 1407 C C . ALA A 1 177 ? 17.625 4.322 -24.027 1.00 96.06 177 ALA A C 1
ATOM 1409 O O . ALA A 1 177 ? 18.432 3.529 -23.535 1.00 96.06 177 ALA A O 1
ATOM 1410 N N . ASP A 1 178 ? 17.969 5.573 -24.340 1.00 94.69 178 ASP A N 1
ATOM 1411 C CA . ASP A 1 178 ? 19.304 6.123 -24.102 1.00 94.69 178 ASP A CA 1
ATOM 1412 C C . ASP A 1 178 ? 19.677 6.129 -22.612 1.00 94.69 178 ASP A C 1
ATOM 1414 O O . ASP A 1 178 ? 20.800 5.763 -22.253 1.00 94.69 178 ASP A O 1
ATOM 1418 N N . LEU A 1 179 ? 18.742 6.480 -21.723 1.00 96.00 179 LEU A N 1
ATOM 1419 C CA . LEU A 1 179 ? 18.961 6.441 -20.275 1.00 96.00 179 LEU A CA 1
ATOM 1420 C C . LEU A 1 179 ? 19.236 5.010 -19.779 1.00 96.00 179 LEU A C 1
ATOM 1422 O O . LEU A 1 179 ? 20.124 4.801 -18.949 1.00 96.00 179 LEU A O 1
ATOM 1426 N N . ILE A 1 180 ? 18.515 4.015 -20.306 1.00 94.69 180 ILE A N 1
ATOM 1427 C CA . ILE A 1 180 ? 18.743 2.591 -20.024 1.00 94.69 180 ILE A CA 1
ATOM 1428 C C . ILE A 1 180 ? 20.160 2.198 -20.438 1.00 94.69 180 ILE A C 1
ATOM 1430 O O . ILE A 1 180 ? 20.894 1.643 -19.620 1.00 94.69 180 ILE A O 1
ATOM 1434 N N . ALA A 1 181 ? 20.583 2.545 -21.657 1.00 92.50 181 ALA A N 1
ATOM 1435 C CA . ALA A 1 181 ? 21.935 2.254 -22.126 1.00 92.50 181 ALA A CA 1
ATOM 1436 C C . ALA A 1 181 ? 23.021 2.912 -21.261 1.00 92.50 181 ALA A C 1
ATOM 1438 O O . ALA A 1 181 ? 24.089 2.338 -21.051 1.00 92.50 181 ALA A O 1
ATOM 1439 N N . GLN A 1 182 ? 22.741 4.091 -20.709 1.00 92.25 182 GLN A N 1
ATOM 1440 C CA . GLN A 1 182 ? 23.680 4.831 -19.868 1.00 92.25 182 GLN A CA 1
ATOM 1441 C C . GLN A 1 182 ? 23.731 4.370 -18.413 1.00 92.25 182 GLN A C 1
ATOM 1443 O O . GLN A 1 182 ? 24.763 4.549 -17.768 1.00 92.25 182 GLN A O 1
ATOM 1448 N N . HIS A 1 183 ? 22.656 3.818 -17.855 1.00 93.50 183 HIS A N 1
ATOM 1449 C CA . HIS A 1 183 ? 22.596 3.561 -16.413 1.00 93.50 183 HIS A CA 1
ATOM 1450 C C . HIS A 1 183 ? 22.256 2.126 -16.056 1.00 93.50 183 HIS A C 1
ATOM 1452 O O . HIS A 1 183 ? 22.822 1.625 -15.083 1.00 93.50 183 HIS A O 1
ATOM 1458 N N . TYR A 1 184 ? 21.405 1.449 -16.825 1.00 92.50 184 TYR A N 1
ATOM 1459 C CA . TYR A 1 184 ? 20.955 0.104 -16.483 1.00 92.50 184 TYR A CA 1
ATOM 1460 C C . TYR A 1 184 ? 20.752 -0.808 -17.708 1.00 92.50 184 TYR A C 1
ATOM 1462 O O . TYR A 1 184 ? 19.617 -1.181 -18.005 1.00 92.50 184 TYR A O 1
ATOM 1470 N N . PRO A 1 185 ? 21.839 -1.211 -18.401 1.00 90.25 185 PRO A N 1
ATOM 1471 C CA . PRO A 1 185 ? 21.757 -2.000 -19.633 1.00 90.25 185 PRO A CA 1
ATOM 1472 C C . PRO A 1 185 ? 20.947 -3.293 -19.511 1.00 90.25 185 PRO A C 1
ATOM 1474 O O . PRO A 1 185 ? 20.289 -3.666 -20.479 1.00 90.25 185 PRO A O 1
ATOM 1477 N N . ASP A 1 186 ? 20.893 -3.926 -18.333 1.00 88.44 186 ASP A N 1
ATOM 1478 C CA . ASP A 1 186 ? 20.119 -5.161 -18.107 1.00 88.44 186 ASP A CA 1
ATOM 1479 C C . ASP A 1 186 ? 18.631 -5.003 -18.455 1.00 88.44 186 ASP A C 1
ATOM 1481 O O . ASP A 1 186 ? 17.957 -5.958 -18.854 1.00 88.44 186 ASP A O 1
ATOM 1485 N N . MET A 1 187 ? 18.116 -3.777 -18.337 1.00 91.25 187 MET A N 1
ATOM 1486 C CA . MET A 1 187 ? 16.730 -3.422 -18.621 1.00 91.25 187 MET A CA 1
ATOM 1487 C C . MET A 1 187 ? 16.429 -3.292 -20.122 1.00 91.25 187 MET A C 1
ATOM 1489 O O . MET A 1 187 ? 15.267 -3.242 -20.523 1.00 91.25 187 MET A O 1
ATOM 1493 N N . SER A 1 188 ? 17.456 -3.302 -20.974 1.00 91.12 188 SER A N 1
ATOM 1494 C CA . SER A 1 188 ? 17.327 -3.170 -22.430 1.00 91.12 188 SER A CA 1
ATOM 1495 C C . SER A 1 188 ? 16.459 -4.243 -23.090 1.00 91.12 188 SER A C 1
ATOM 1497 O O . SER A 1 188 ? 15.924 -4.020 -24.170 1.00 91.12 188 SER A O 1
ATOM 1499 N N . LYS A 1 189 ? 16.248 -5.383 -22.423 1.00 90.00 189 LYS A N 1
ATOM 1500 C CA . LYS A 1 189 ? 15.335 -6.454 -22.861 1.00 90.00 189 LYS A CA 1
ATOM 1501 C C . LYS A 1 189 ? 13.870 -6.020 -22.929 1.00 90.00 189 LYS A C 1
ATOM 1503 O O . LYS A 1 189 ? 13.067 -6.722 -23.530 1.00 90.00 189 LYS A O 1
ATOM 1508 N N . GLN A 1 190 ? 13.518 -4.921 -22.265 1.00 92.44 190 GLN A N 1
ATOM 1509 C CA . GLN A 1 190 ? 12.158 -4.387 -22.244 1.00 92.44 190 GLN A CA 1
ATOM 1510 C C . GLN A 1 190 ? 11.939 -3.261 -23.257 1.00 92.44 190 GLN A C 1
ATOM 1512 O O . GLN A 1 190 ? 10.804 -2.838 -23.443 1.00 92.44 190 GLN A O 1
ATOM 1517 N N . ILE A 1 191 ? 13.003 -2.765 -23.898 1.00 92.62 191 ILE A N 1
ATOM 1518 C CA . ILE A 1 191 ? 12.893 -1.701 -24.895 1.00 92.62 191 ILE A CA 1
ATOM 1519 C C . ILE A 1 191 ? 12.191 -2.277 -26.136 1.00 92.62 191 ILE A C 1
ATOM 1521 O O . ILE A 1 191 ? 12.667 -3.279 -26.674 1.00 92.62 191 ILE A O 1
ATOM 1525 N N . PRO A 1 192 ? 11.092 -1.663 -26.610 1.00 93.44 192 PRO A N 1
ATOM 1526 C CA . PRO A 1 192 ? 10.421 -2.079 -27.837 1.00 93.44 192 PRO A CA 1
ATOM 1527 C C . PRO A 1 192 ? 11.346 -2.083 -29.062 1.00 93.44 192 PRO A C 1
ATOM 1529 O O . PRO A 1 192 ? 12.151 -1.168 -29.236 1.00 93.44 192 PRO A O 1
ATOM 1532 N N . ASP A 1 193 ? 11.158 -3.049 -29.967 1.00 89.88 193 ASP A N 1
ATOM 1533 C CA . ASP A 1 193 ? 12.000 -3.234 -31.163 1.00 89.88 193 ASP A CA 1
ATOM 1534 C C . ASP A 1 193 ? 12.127 -1.969 -32.028 1.00 89.88 193 ASP A C 1
ATOM 1536 O O . ASP A 1 193 ? 13.195 -1.678 -32.557 1.00 89.88 193 ASP A O 1
ATOM 1540 N N . HIS A 1 194 ? 11.064 -1.168 -32.141 1.00 90.06 194 HIS A N 1
ATOM 1541 C CA . HIS A 1 194 ? 11.082 0.061 -32.942 1.00 90.06 194 HIS A CA 1
ATOM 1542 C C . HIS A 1 194 ? 11.974 1.174 -32.357 1.00 90.06 194 HIS A C 1
ATOM 1544 O O . HIS A 1 194 ? 12.298 2.123 -33.065 1.00 90.06 194 HIS A O 1
ATOM 1550 N N . LEU A 1 195 ? 12.378 1.071 -31.083 1.00 93.44 195 LEU A N 1
ATOM 1551 C CA . LEU A 1 195 ? 13.335 1.978 -30.438 1.00 93.44 195 LEU A CA 1
ATOM 1552 C C . LEU A 1 195 ? 14.767 1.425 -30.440 1.00 93.44 195 LEU A C 1
ATOM 1554 O O . LEU A 1 195 ? 15.697 2.137 -30.062 1.00 93.44 195 LEU A O 1
ATOM 1558 N N . MET A 1 196 ? 14.966 0.177 -30.873 1.00 89.06 196 MET A N 1
ATOM 1559 C CA . MET A 1 196 ? 16.280 -0.463 -30.974 1.00 89.06 196 MET A CA 1
ATOM 1560 C C . MET A 1 196 ? 17.031 -0.013 -32.229 1.00 89.06 196 MET A C 1
ATOM 1562 O O . MET A 1 196 ? 17.242 -0.771 -33.173 1.00 89.06 196 MET A O 1
ATOM 1566 N N . THR A 1 197 ? 17.460 1.249 -32.235 1.00 90.12 197 THR A N 1
ATOM 1567 C CA . THR A 1 197 ? 18.262 1.808 -33.328 1.00 90.12 197 THR A CA 1
ATOM 1568 C C . THR A 1 197 ? 19.689 1.243 -33.327 1.00 90.12 197 THR A C 1
ATOM 1570 O O . THR A 1 197 ? 20.215 0.883 -32.266 1.00 90.12 197 THR A O 1
ATOM 1573 N N . PRO A 1 198 ? 20.382 1.207 -34.483 1.00 83.62 198 PRO A N 1
ATOM 1574 C CA . PRO A 1 198 ? 21.787 0.798 -34.544 1.00 83.62 198 PRO A CA 1
ATOM 1575 C C . PRO A 1 198 ? 22.693 1.568 -33.567 1.00 83.62 198 PRO A C 1
ATOM 1577 O O . PRO A 1 198 ? 23.590 0.983 -32.961 1.00 83.62 198 PRO A O 1
ATOM 1580 N N . GLN A 1 199 ? 22.427 2.862 -33.362 1.00 87.50 199 GLN A N 1
ATOM 1581 C CA . GLN A 1 199 ? 23.152 3.728 -32.429 1.00 87.50 199 GLN A CA 1
ATOM 1582 C C . GLN A 1 199 ? 22.957 3.285 -30.975 1.00 87.50 199 GLN A C 1
ATOM 1584 O O . GLN A 1 199 ? 23.923 3.202 -30.213 1.00 87.50 199 GLN A O 1
ATOM 1589 N N . LEU A 1 200 ? 21.718 2.982 -30.581 1.00 88.06 200 LEU A N 1
ATOM 1590 C CA . LEU A 1 200 ? 21.409 2.507 -29.236 1.00 88.06 200 LEU A CA 1
ATOM 1591 C C . LEU A 1 200 ? 22.032 1.133 -28.975 1.00 88.06 200 LEU A C 1
ATOM 1593 O O . LEU A 1 200 ? 22.628 0.910 -27.920 1.00 88.06 200 LEU A O 1
ATOM 1597 N N . ILE A 1 201 ? 21.937 0.228 -29.951 1.00 85.94 201 ILE A N 1
ATOM 1598 C CA . ILE A 1 201 ? 22.556 -1.095 -29.869 1.00 85.94 201 ILE A CA 1
ATOM 1599 C C . ILE A 1 201 ? 24.067 -0.946 -29.677 1.00 85.94 201 ILE A C 1
ATOM 1601 O O . ILE A 1 201 ? 24.624 -1.561 -28.771 1.00 85.94 201 ILE A O 1
ATOM 1605 N N . ALA A 1 202 ? 24.730 -0.087 -30.458 1.00 83.62 202 ALA A N 1
ATOM 1606 C CA . ALA A 1 202 ? 26.153 0.187 -30.284 1.00 83.62 202 ALA A CA 1
ATOM 1607 C C . ALA A 1 202 ? 26.469 0.685 -28.862 1.00 83.62 202 ALA A C 1
ATOM 1609 O O . ALA A 1 202 ? 27.366 0.143 -28.218 1.00 83.62 202 ALA A O 1
ATOM 1610 N N . LYS A 1 203 ? 25.693 1.639 -28.323 1.00 87.00 203 LYS A N 1
ATOM 1611 C CA . LYS A 1 203 ? 25.852 2.128 -26.938 1.00 87.00 203 LYS A CA 1
ATOM 1612 C C . LYS A 1 203 ? 25.739 1.004 -25.902 1.00 87.00 203 LYS A C 1
ATOM 1614 O O . LYS A 1 203 ? 26.553 0.938 -24.983 1.00 87.00 203 LYS A O 1
ATOM 1619 N N . LEU A 1 204 ? 24.753 0.117 -26.047 1.00 87.12 204 LEU A N 1
ATOM 1620 C CA . LEU A 1 204 ? 24.539 -1.003 -25.127 1.00 87.12 204 LEU A CA 1
ATOM 1621 C C . LEU A 1 204 ? 25.689 -2.019 -25.183 1.00 87.12 204 LEU A C 1
ATOM 1623 O O . LEU A 1 204 ? 26.197 -2.431 -24.142 1.00 87.12 204 LEU A O 1
ATOM 1627 N N . VAL A 1 205 ? 26.139 -2.370 -26.390 1.00 83.12 205 VAL A N 1
ATOM 1628 C CA . VAL A 1 205 ? 27.243 -3.316 -26.624 1.00 83.12 205 VAL A CA 1
ATOM 1629 C C . VAL A 1 205 ? 28.558 -2.807 -26.064 1.00 83.12 205 VAL A C 1
ATOM 1631 O O . VAL A 1 205 ? 29.284 -3.563 -25.424 1.00 83.12 205 VAL A O 1
ATOM 1634 N N . MET A 1 206 ? 28.857 -1.526 -26.287 1.00 81.38 206 MET A N 1
ATOM 1635 C CA . MET A 1 206 ? 30.087 -0.906 -25.796 1.00 81.38 206 MET A CA 1
ATOM 1636 C C . MET A 1 206 ? 30.161 -0.903 -24.270 1.00 81.38 206 MET A C 1
ATOM 1638 O O . MET A 1 206 ? 31.252 -0.878 -23.707 1.00 81.38 206 MET A O 1
ATOM 1642 N N . ARG A 1 207 ? 29.009 -0.925 -23.595 1.00 82.81 207 ARG A N 1
ATOM 1643 C CA . ARG A 1 207 ? 28.948 -0.915 -22.137 1.00 82.81 207 ARG A CA 1
ATOM 1644 C C . ARG A 1 207 ? 29.005 -2.308 -21.527 1.00 82.81 207 ARG A C 1
ATOM 1646 O O . ARG A 1 207 ? 29.652 -2.478 -20.498 1.00 82.81 207 ARG A O 1
ATOM 1653 N N . ASP A 1 208 ? 28.325 -3.275 -22.134 1.00 78.00 208 ASP A N 1
ATOM 1654 C CA . ASP A 1 208 ? 28.383 -4.673 -21.719 1.00 78.00 208 ASP A CA 1
ATOM 1655 C C . ASP A 1 208 ? 28.090 -5.614 -22.911 1.00 78.00 208 ASP A C 1
ATOM 1657 O O . ASP A 1 208 ? 26.924 -5.844 -23.265 1.00 78.00 208 ASP A O 1
ATOM 1661 N N . PRO A 1 209 ? 29.138 -6.218 -23.506 1.00 70.69 209 PRO A N 1
ATOM 1662 C CA . PRO A 1 209 ? 29.015 -7.153 -24.626 1.00 70.69 209 PRO A CA 1
ATOM 1663 C C . PRO A 1 209 ? 28.122 -8.375 -24.345 1.00 70.69 209 PRO A C 1
ATOM 1665 O O . PRO A 1 209 ? 27.591 -8.981 -25.282 1.00 70.69 209 PRO A O 1
ATOM 1668 N N . GLY A 1 210 ? 27.901 -8.733 -23.073 1.00 73.06 210 GLY A N 1
ATOM 1669 C CA . GLY A 1 210 ? 27.042 -9.848 -22.667 1.00 73.06 210 GLY A CA 1
ATOM 1670 C C . GLY A 1 210 ? 25.571 -9.677 -23.065 1.00 73.06 210 GLY A C 1
ATOM 1671 O O . GLY A 1 210 ? 24.857 -10.667 -23.256 1.00 73.06 210 GLY A O 1
ATOM 1672 N N . HIS A 1 211 ? 25.123 -8.439 -23.290 1.00 68.19 211 HIS A N 1
ATOM 1673 C CA . HIS A 1 211 ? 23.726 -8.109 -23.598 1.00 68.19 211 HIS A CA 1
ATOM 1674 C C . HIS A 1 211 ? 23.262 -8.596 -24.973 1.00 68.19 211 HIS A C 1
ATOM 1676 O O . HIS A 1 211 ? 22.075 -8.845 -25.190 1.00 68.19 211 HIS A O 1
ATOM 1682 N N . LEU A 1 212 ? 24.206 -8.857 -25.876 1.00 61.91 212 LEU A N 1
ATOM 1683 C CA . LEU A 1 212 ? 23.938 -9.338 -27.227 1.00 61.91 212 LEU A CA 1
ATOM 1684 C C . LEU A 1 212 ? 23.312 -10.739 -27.269 1.00 61.91 212 LEU A C 1
ATOM 1686 O O . LEU A 1 212 ? 22.880 -11.193 -28.323 1.00 61.91 212 LEU A O 1
ATOM 1690 N N . GLY A 1 213 ? 23.324 -11.492 -26.163 1.00 65.19 213 GLY A N 1
ATOM 1691 C CA . GLY A 1 213 ? 22.771 -12.851 -26.123 1.00 65.19 213 GLY A CA 1
ATOM 1692 C C . GLY A 1 213 ? 21.251 -12.905 -26.251 1.00 65.19 213 GLY A C 1
ATOM 1693 O O . GLY A 1 213 ? 20.709 -13.962 -26.558 1.00 65.19 213 GLY A O 1
ATOM 1694 N N . HIS A 1 214 ? 20.565 -11.787 -26.008 1.00 64.88 214 HIS A N 1
ATOM 1695 C CA . HIS A 1 214 ? 19.119 -11.779 -25.793 1.00 64.88 214 HIS A CA 1
ATOM 1696 C C . HIS A 1 214 ? 18.298 -11.224 -26.955 1.00 64.88 214 HIS A C 1
ATOM 1698 O O . HIS A 1 214 ? 17.078 -11.361 -26.942 1.00 64.88 214 HIS A O 1
ATOM 1704 N N . TRP A 1 215 ? 18.936 -10.636 -27.964 1.00 65.94 215 TRP A N 1
ATOM 1705 C CA . TRP A 1 215 ? 18.231 -10.029 -29.086 1.00 65.94 215 TRP A CA 1
ATOM 1706 C C . TRP A 1 215 ? 18.325 -10.936 -30.320 1.00 65.94 215 TRP A C 1
ATOM 1708 O O . TRP A 1 215 ? 19.392 -11.132 -30.905 1.00 65.94 215 TRP A O 1
ATOM 1718 N N . SER A 1 216 ? 17.195 -11.514 -30.728 1.00 58.19 216 SER A N 1
ATOM 1719 C CA . SER A 1 216 ? 17.091 -12.357 -31.931 1.00 58.19 216 SER A CA 1
ATOM 1720 C C . SER A 1 216 ? 17.358 -11.560 -33.218 1.00 58.19 216 SER A C 1
ATOM 1722 O O . SER A 1 216 ? 18.017 -12.061 -34.137 1.00 58.19 216 SER A O 1
ATOM 1724 N N . ASN A 1 217 ? 16.939 -10.290 -33.230 1.00 59.44 217 ASN A N 1
ATOM 1725 C CA . ASN A 1 217 ? 16.982 -9.374 -34.374 1.00 59.44 217 ASN A CA 1
ATOM 1726 C C . ASN A 1 217 ? 18.173 -8.405 -34.353 1.00 59.44 217 ASN A C 1
ATOM 1728 O O . ASN A 1 217 ? 18.070 -7.280 -34.829 1.00 59.44 217 ASN A O 1
ATOM 1732 N N . ILE A 1 218 ? 19.324 -8.816 -33.813 1.00 62.59 218 ILE A N 1
ATOM 1733 C CA . ILE A 1 218 ? 20.535 -7.993 -33.925 1.00 62.59 218 ILE A CA 1
ATOM 1734 C C . ILE A 1 218 ? 20.935 -7.920 -35.406 1.00 62.59 218 ILE A C 1
ATOM 1736 O O . ILE A 1 218 ? 21.146 -8.989 -36.002 1.00 62.59 218 ILE A O 1
ATOM 1740 N N . PRO A 1 219 ? 21.086 -6.712 -35.987 1.00 60.47 219 PRO A N 1
ATOM 1741 C CA . PRO A 1 219 ? 21.612 -6.545 -37.335 1.00 60.47 219 PRO A CA 1
ATOM 1742 C C . PRO A 1 219 ? 22.912 -7.334 -37.515 1.00 60.47 219 PRO A C 1
ATOM 1744 O O . PRO A 1 219 ? 23.745 -7.390 -36.604 1.00 60.47 219 PRO A O 1
ATOM 1747 N N . ALA A 1 220 ? 23.103 -7.955 -38.681 1.00 56.84 220 ALA A N 1
ATOM 1748 C CA . ALA A 1 220 ? 24.259 -8.816 -38.945 1.00 56.84 220 ALA A CA 1
ATOM 1749 C C . ALA A 1 220 ? 25.597 -8.124 -38.614 1.00 56.84 220 ALA A C 1
ATOM 1751 O O . ALA A 1 220 ? 26.494 -8.754 -38.057 1.00 56.84 220 ALA A O 1
ATOM 1752 N N . CYS A 1 221 ? 25.692 -6.807 -38.837 1.00 49.94 221 CYS A N 1
ATOM 1753 C CA . CYS A 1 221 ? 26.859 -5.994 -38.488 1.00 49.94 221 CYS A CA 1
ATOM 1754 C C . CYS A 1 221 ? 27.210 -6.028 -36.992 1.00 49.94 221 CYS A C 1
ATOM 1756 O O . CYS A 1 221 ? 28.381 -6.129 -36.637 1.00 49.94 221 CYS A O 1
ATOM 1758 N N . VAL A 1 222 ? 26.224 -6.010 -36.097 1.00 55.06 222 VAL A N 1
ATOM 1759 C CA . VAL A 1 222 ? 26.462 -6.030 -34.649 1.00 55.06 222 VAL A CA 1
ATOM 1760 C C . VAL A 1 222 ? 26.771 -7.453 -34.163 1.00 55.06 222 VAL A C 1
ATOM 1762 O O . VAL A 1 222 ? 27.647 -7.632 -33.314 1.00 55.06 222 VAL A O 1
ATOM 1765 N N . LYS A 1 223 ? 26.141 -8.487 -34.748 1.00 59.03 223 LYS A N 1
ATOM 1766 C CA . LYS A 1 223 ? 26.542 -9.893 -34.518 1.00 59.03 223 LYS A CA 1
ATOM 1767 C C . LYS A 1 223 ? 28.003 -10.112 -34.918 1.00 59.03 223 LYS A C 1
ATOM 1769 O O . LYS A 1 223 ? 28.743 -10.791 -34.208 1.00 59.03 223 LYS A O 1
ATOM 1774 N N . ALA A 1 224 ? 28.422 -9.484 -36.014 1.00 54.38 224 ALA A N 1
ATOM 1775 C CA . ALA A 1 224 ? 29.794 -9.513 -36.482 1.00 54.38 224 ALA A CA 1
ATOM 1776 C C . ALA A 1 224 ? 30.739 -8.808 -35.484 1.00 54.38 224 ALA A C 1
ATOM 1778 O O . ALA A 1 224 ? 31.764 -9.386 -35.123 1.00 54.38 224 ALA A O 1
ATOM 1779 N N . VAL A 1 225 ? 30.397 -7.619 -34.963 1.00 54.34 225 VAL A N 1
ATOM 1780 C CA . VAL A 1 225 ? 31.202 -6.932 -33.923 1.00 54.34 225 VAL A CA 1
ATOM 1781 C C . VAL A 1 225 ? 31.382 -7.808 -32.681 1.00 54.34 225 VAL A C 1
ATOM 1783 O O . VAL A 1 225 ? 32.508 -7.967 -32.218 1.00 54.34 225 VAL A O 1
ATOM 1786 N N . ARG A 1 226 ? 30.314 -8.444 -32.183 1.00 52.81 226 ARG A N 1
ATOM 1787 C CA . ARG A 1 226 ? 30.412 -9.393 -31.062 1.00 52.81 226 ARG A CA 1
ATOM 1788 C C . ARG A 1 226 ? 31.374 -10.535 -31.357 1.00 52.81 226 ARG A C 1
ATOM 1790 O O . ARG A 1 226 ? 32.255 -10.816 -30.556 1.00 52.81 226 ARG A O 1
ATOM 1797 N N . PHE A 1 227 ? 31.209 -11.174 -32.515 1.00 54.03 227 PHE A N 1
ATOM 1798 C CA . PHE A 1 227 ? 32.075 -12.269 -32.932 1.00 54.03 227 PHE A CA 1
ATOM 1799 C C . PHE A 1 227 ? 33.545 -11.833 -32.974 1.00 54.03 227 PHE A C 1
ATOM 1801 O O . PHE A 1 227 ? 34.415 -12.613 -32.603 1.00 54.03 227 PHE A O 1
ATOM 1808 N N . SER A 1 228 ? 33.826 -10.591 -33.386 1.00 52.31 228 SER A N 1
ATOM 1809 C CA . SER A 1 228 ? 35.175 -10.022 -33.351 1.00 52.31 228 SER A CA 1
ATOM 1810 C C . SER A 1 228 ? 35.724 -9.859 -31.946 1.00 52.31 228 SER A C 1
ATOM 1812 O O . SER A 1 228 ? 36.877 -10.204 -31.726 1.00 52.31 228 SER A O 1
ATOM 1814 N N . VAL A 1 229 ? 34.924 -9.331 -31.019 1.00 51.81 229 VAL A N 1
ATOM 1815 C CA . VAL A 1 229 ? 35.345 -9.092 -29.632 1.00 51.81 229 VAL A CA 1
ATOM 1816 C C . VAL A 1 229 ? 35.576 -10.418 -28.902 1.00 51.81 229 VAL A C 1
ATOM 1818 O O . VAL A 1 229 ? 36.618 -10.600 -28.281 1.00 51.81 229 VAL A O 1
ATOM 1821 N N . ASP A 1 230 ? 34.665 -11.380 -29.055 1.00 49.56 230 ASP A N 1
ATOM 1822 C CA . ASP A 1 230 ? 34.749 -12.692 -28.398 1.00 49.56 230 ASP A CA 1
ATOM 1823 C C . ASP A 1 230 ? 35.867 -13.586 -28.980 1.00 49.56 230 ASP A C 1
ATOM 1825 O O . ASP A 1 230 ? 36.280 -14.558 -28.351 1.00 49.56 230 ASP A O 1
ATOM 1829 N N . ASN A 1 231 ? 36.373 -13.267 -30.178 1.00 50.00 231 ASN A N 1
ATOM 1830 C CA . ASN A 1 231 ? 37.441 -14.005 -30.861 1.00 50.00 231 ASN A CA 1
ATOM 1831 C C . ASN A 1 231 ? 38.645 -13.110 -31.200 1.00 50.00 231 ASN A C 1
ATOM 1833 O O . ASN A 1 231 ? 39.344 -13.371 -32.181 1.00 50.00 231 ASN A O 1
ATOM 1837 N N . LEU A 1 232 ? 38.908 -12.071 -30.397 1.00 50.00 232 LEU A N 1
ATOM 1838 C CA . LEU A 1 232 ? 40.071 -11.181 -30.556 1.00 50.00 232 LEU A CA 1
ATOM 1839 C C . LEU A 1 232 ? 41.400 -11.963 -30.624 1.00 50.00 232 LEU A C 1
ATOM 1841 O O . LEU A 1 232 ? 42.286 -11.601 -31.395 1.00 50.00 232 LEU A O 1
ATOM 1845 N N . ASP A 1 233 ? 41.486 -13.102 -29.931 1.00 45.22 233 ASP A N 1
ATOM 1846 C CA . ASP A 1 233 ? 42.647 -14.008 -29.948 1.00 45.22 233 ASP A CA 1
ATOM 1847 C C . ASP A 1 233 ? 42.737 -14.886 -31.217 1.00 45.22 233 ASP A C 1
ATOM 1849 O O . ASP A 1 233 ? 43.734 -15.570 -31.452 1.00 45.22 233 ASP A O 1
ATOM 1853 N N . LYS A 1 234 ? 41.698 -14.883 -32.063 1.00 48.59 234 LYS A N 1
ATOM 1854 C CA . LYS A 1 234 ? 41.564 -15.698 -33.281 1.00 48.59 234 LYS A CA 1
ATOM 1855 C C . LYS A 1 234 ? 41.249 -14.830 -34.498 1.00 48.59 234 LYS A C 1
ATOM 1857 O O . LYS A 1 234 ? 40.226 -14.992 -35.170 1.00 48.59 234 LYS A O 1
ATOM 1862 N N . ALA A 1 235 ? 42.176 -13.928 -34.811 1.00 40.88 235 ALA A N 1
ATOM 1863 C CA . ALA A 1 235 ? 42.059 -12.948 -35.891 1.00 40.88 235 ALA A CA 1
ATOM 1864 C C . ALA A 1 235 ? 41.531 -13.518 -37.231 1.00 40.88 235 ALA A C 1
ATOM 1866 O O . ALA A 1 235 ? 40.743 -12.859 -37.901 1.00 40.88 235 ALA A O 1
ATOM 1867 N N . SER A 1 236 ? 41.892 -14.752 -37.609 1.00 44.22 236 SER A N 1
ATOM 1868 C CA . SER A 1 236 ? 41.484 -15.379 -38.878 1.00 44.22 236 SER A CA 1
ATOM 1869 C C . SER A 1 236 ? 40.017 -15.834 -38.932 1.00 44.22 236 SER A C 1
ATOM 1871 O O . SER A 1 236 ? 39.392 -15.769 -39.994 1.00 44.22 236 SER A O 1
ATOM 1873 N N . GLU A 1 237 ? 39.439 -16.275 -37.811 1.00 45.81 237 GLU A N 1
ATOM 1874 C CA . GLU A 1 237 ? 38.025 -16.668 -37.735 1.00 45.81 237 GLU A CA 1
ATOM 1875 C C . GLU A 1 237 ? 37.134 -15.423 -37.796 1.00 45.81 237 GLU A C 1
ATOM 1877 O O . GLU A 1 237 ? 36.102 -15.420 -38.473 1.00 45.81 237 GLU A O 1
ATOM 1882 N N . VAL A 1 238 ? 37.588 -14.334 -37.165 1.00 42.03 238 VAL A N 1
ATOM 1883 C CA . VAL A 1 238 ? 36.921 -13.024 -37.155 1.00 42.03 238 VAL A CA 1
ATOM 1884 C C . VAL A 1 238 ? 36.778 -12.448 -38.556 1.00 42.03 238 VAL A C 1
ATOM 1886 O O . VAL A 1 238 ? 35.687 -12.016 -38.934 1.00 42.03 238 VAL A O 1
ATOM 1889 N N . THR A 1 239 ? 37.847 -12.491 -39.353 1.00 42.19 239 THR A N 1
ATOM 1890 C CA . THR A 1 239 ? 37.825 -12.024 -40.746 1.00 42.19 239 THR A CA 1
ATOM 1891 C C . THR A 1 239 ? 36.825 -12.816 -41.596 1.00 42.19 239 THR A C 1
ATOM 1893 O O . THR A 1 239 ? 36.139 -12.245 -42.443 1.00 42.19 239 THR A O 1
ATOM 1896 N N . ARG A 1 240 ? 36.685 -14.126 -41.349 1.00 43.50 240 ARG A N 1
ATOM 1897 C CA . ARG A 1 240 ? 35.816 -15.022 -42.127 1.00 43.50 240 ARG A CA 1
ATOM 1898 C C . ARG A 1 240 ? 34.330 -14.859 -41.792 1.00 43.50 240 ARG A C 1
ATOM 1900 O O . ARG A 1 240 ? 33.507 -14.847 -42.703 1.00 43.50 240 ARG A O 1
ATOM 1907 N N . ALA A 1 241 ? 33.983 -14.695 -40.514 1.00 44.06 241 ALA A N 1
ATOM 1908 C CA . ALA A 1 241 ? 32.604 -14.435 -40.089 1.00 44.06 241 ALA A CA 1
ATOM 1909 C C . ALA A 1 241 ? 32.092 -13.058 -40.559 1.00 44.06 241 ALA A C 1
ATOM 1911 O O . ALA A 1 241 ? 30.919 -12.920 -40.907 1.00 44.06 241 ALA A O 1
ATOM 1912 N N . TRP A 1 242 ? 32.978 -12.055 -40.631 1.00 44.84 242 TRP A N 1
ATOM 1913 C CA . TRP A 1 242 ? 32.657 -10.729 -41.174 1.00 44.84 242 TRP A CA 1
ATOM 1914 C C . TRP A 1 242 ? 32.439 -10.740 -42.685 1.00 44.84 242 TRP A C 1
ATOM 1916 O O . TRP A 1 242 ? 31.463 -10.152 -43.146 1.00 44.84 242 TRP A O 1
ATOM 1926 N N . ALA A 1 243 ? 33.287 -11.442 -43.442 1.00 40.38 243 ALA A N 1
ATOM 1927 C CA . ALA A 1 243 ? 33.124 -11.584 -44.890 1.00 40.38 243 ALA A CA 1
ATOM 1928 C C . ALA A 1 243 ? 31.757 -12.191 -45.262 1.00 40.38 243 ALA A C 1
ATOM 1930 O O . ALA A 1 243 ? 31.125 -11.739 -46.207 1.00 40.38 243 ALA A O 1
ATOM 1931 N N . LEU A 1 244 ? 31.259 -13.146 -44.467 1.00 42.28 244 LEU A N 1
ATOM 1932 C CA . LEU A 1 244 ? 29.950 -13.778 -44.674 1.00 42.28 244 LEU A CA 1
ATOM 1933 C C . LEU A 1 244 ? 28.752 -12.899 -44.260 1.00 42.28 244 LEU A C 1
ATOM 1935 O O . LEU A 1 244 ? 27.659 -13.092 -44.781 1.00 42.28 244 LEU A O 1
ATOM 1939 N N . SER A 1 245 ? 28.923 -11.946 -43.333 1.00 43.81 245 SER A N 1
ATOM 1940 C CA . SER A 1 245 ? 27.862 -10.983 -42.965 1.00 43.81 245 SER A CA 1
ATOM 1941 C C . SER A 1 245 ? 27.799 -9.769 -43.895 1.00 43.81 245 SER A C 1
ATOM 1943 O O . SER A 1 245 ? 26.732 -9.172 -44.044 1.00 43.81 245 SER A O 1
ATOM 1945 N N . MET A 1 246 ? 28.919 -9.398 -44.521 1.00 37.91 246 MET A N 1
ATOM 1946 C CA . MET A 1 246 ? 29.028 -8.229 -45.402 1.00 37.91 246 MET A CA 1
ATOM 1947 C C . MET A 1 246 ? 28.264 -8.373 -46.724 1.00 37.91 246 MET A C 1
ATOM 1949 O O . MET A 1 246 ? 27.759 -7.366 -47.209 1.00 37.91 246 MET A O 1
ATOM 1953 N N . ASP A 1 247 ? 28.051 -9.594 -47.226 1.00 42.47 247 ASP A N 1
ATOM 1954 C CA . ASP A 1 247 ? 27.158 -9.845 -48.373 1.00 42.47 247 ASP A CA 1
ATOM 1955 C C . ASP A 1 247 ? 25.686 -9.467 -48.084 1.00 42.47 247 ASP A C 1
ATOM 1957 O O . ASP A 1 247 ? 24.901 -9.296 -49.013 1.00 42.47 247 ASP A O 1
ATOM 1961 N N . SER A 1 248 ? 25.304 -9.285 -46.808 1.00 38.41 248 SER A N 1
ATOM 1962 C CA . SER A 1 248 ? 23.964 -8.821 -46.396 1.00 38.41 248 SER A CA 1
ATOM 1963 C C . SER A 1 248 ? 23.876 -7.326 -46.051 1.00 38.41 248 SER A C 1
ATOM 1965 O O . SER A 1 248 ? 22.786 -6.834 -45.792 1.00 38.41 248 SER A O 1
ATOM 1967 N N . LEU A 1 249 ? 25.004 -6.599 -46.027 1.00 38.75 249 LEU A N 1
ATOM 1968 C CA . LEU A 1 249 ? 25.101 -5.199 -45.573 1.00 38.75 249 LEU A CA 1
ATOM 1969 C C . LEU A 1 249 ? 25.181 -4.181 -46.723 1.00 38.75 249 LEU A C 1
ATOM 1971 O O . LEU A 1 249 ? 25.554 -3.032 -46.502 1.00 38.75 249 LEU A O 1
ATOM 1975 N N . ALA A 1 250 ? 24.804 -4.576 -47.938 1.00 42.97 250 ALA A N 1
ATOM 1976 C CA . ALA A 1 250 ? 24.669 -3.677 -49.086 1.00 42.97 250 ALA A CA 1
ATOM 1977 C C . ALA A 1 250 ? 23.430 -2.750 -49.008 1.00 42.97 250 ALA A C 1
ATOM 1979 O O . ALA A 1 250 ? 22.975 -2.261 -50.039 1.00 42.97 250 ALA A O 1
ATOM 1980 N N . ASP A 1 251 ? 22.889 -2.504 -47.810 1.00 41.44 251 ASP A N 1
ATOM 1981 C CA . ASP A 1 251 ? 21.844 -1.505 -47.576 1.00 41.44 251 ASP A CA 1
ATOM 1982 C C . ASP A 1 251 ? 22.480 -0.130 -47.319 1.00 41.44 251 ASP A C 1
ATOM 1984 O O . ASP A 1 251 ? 23.294 0.052 -46.406 1.00 41.44 251 ASP A O 1
ATOM 1988 N N . GLU A 1 252 ? 22.090 0.862 -48.126 1.00 44.38 252 GLU A N 1
ATOM 1989 C CA . GLU A 1 252 ? 22.623 2.235 -48.120 1.00 44.38 252 GLU A CA 1
ATOM 1990 C C . GLU A 1 252 ? 22.461 2.975 -46.771 1.00 44.38 252 GLU A C 1
ATOM 1992 O O . GLU A 1 252 ? 23.148 3.968 -46.525 1.00 44.38 252 GLU A O 1
ATOM 1997 N N . GLU A 1 253 ? 21.623 2.482 -45.853 1.00 42.34 253 GLU A N 1
ATOM 1998 C CA . GLU A 1 253 ? 21.318 3.131 -44.569 1.00 42.34 253 GLU A CA 1
ATOM 1999 C C . GLU A 1 253 ? 22.459 3.083 -43.531 1.00 42.34 253 GLU A C 1
ATOM 2001 O O . GLU A 1 253 ? 22.470 3.882 -42.594 1.00 42.34 253 GLU A O 1
ATOM 2006 N N . CYS A 1 254 ? 23.453 2.197 -43.679 1.00 38.47 254 CYS A N 1
ATOM 2007 C CA . CYS A 1 254 ? 24.554 2.067 -42.705 1.00 38.47 254 CYS A CA 1
ATOM 2008 C C . CYS A 1 254 ? 25.760 2.991 -42.979 1.00 38.47 254 CYS A C 1
ATOM 2010 O O . CYS A 1 254 ? 26.606 3.189 -42.106 1.00 38.47 254 CYS A O 1
ATOM 2012 N N . LEU A 1 255 ? 25.852 3.571 -44.178 1.00 41.38 255 LEU A N 1
ATOM 2013 C CA . LEU A 1 255 ? 26.964 4.427 -44.622 1.00 41.38 255 LEU A CA 1
ATOM 2014 C C . LEU A 1 255 ? 27.095 5.786 -43.892 1.00 41.38 255 LEU A C 1
ATOM 2016 O O . LEU A 1 255 ? 28.232 6.220 -43.684 1.00 41.38 255 LEU A O 1
ATOM 2020 N N . PRO A 1 256 ? 26.012 6.468 -43.463 1.00 44.19 256 PRO A N 1
ATOM 2021 C CA . PRO A 1 256 ? 26.116 7.761 -42.773 1.00 44.19 256 PRO A CA 1
ATOM 2022 C C . PRO A 1 256 ? 26.743 7.686 -41.370 1.00 44.19 256 PRO A C 1
ATOM 2024 O O . PRO A 1 256 ? 27.358 8.652 -40.927 1.00 44.19 256 PRO A O 1
ATOM 2027 N N . LEU A 1 257 ? 26.662 6.532 -40.693 1.00 42.00 257 LEU A N 1
ATOM 2028 C CA . LEU A 1 257 ? 27.260 6.291 -39.367 1.00 42.00 257 LEU A CA 1
ATOM 2029 C C . LEU A 1 257 ? 28.798 6.324 -39.363 1.00 42.00 257 LEU A C 1
ATOM 2031 O O . LEU A 1 257 ? 29.409 6.465 -38.308 1.00 42.00 257 LEU A O 1
ATOM 2035 N N . LEU A 1 258 ? 29.422 6.195 -40.537 1.00 41.91 258 LEU A N 1
ATOM 2036 C CA . LEU A 1 258 ? 30.876 6.151 -40.711 1.00 41.91 258 LEU A CA 1
ATOM 2037 C C . LEU A 1 258 ? 31.481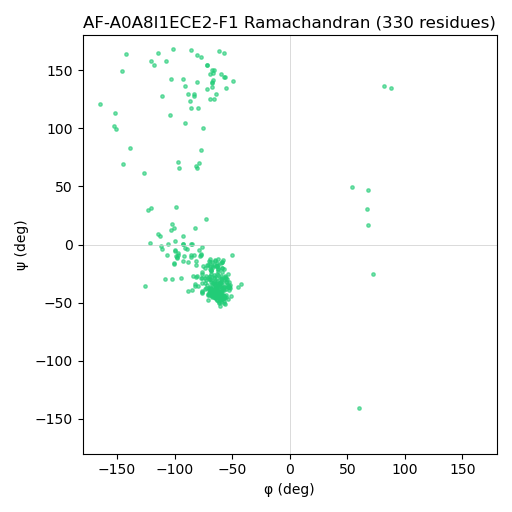 7.496 -41.153 1.00 41.91 258 LEU A C 1
ATOM 2039 O O . LEU A 1 258 ? 32.699 7.587 -41.277 1.00 41.91 258 LEU A O 1
ATOM 2043 N N . ARG A 1 259 ? 30.662 8.524 -41.427 1.00 43.00 259 ARG A N 1
ATOM 2044 C CA . ARG A 1 259 ? 31.097 9.771 -42.095 1.00 43.00 259 ARG A CA 1
ATOM 2045 C C . ARG A 1 259 ? 31.026 11.046 -41.237 1.00 43.00 259 ARG A C 1
ATOM 2047 O O . ARG A 1 259 ? 31.190 12.127 -41.787 1.00 43.00 259 ARG A O 1
ATOM 2054 N N . GLY A 1 260 ? 30.760 10.953 -39.933 1.00 45.12 260 GLY A N 1
ATOM 2055 C CA . GLY A 1 260 ? 30.546 12.131 -39.075 1.00 45.12 260 GLY A CA 1
ATOM 2056 C C . GLY A 1 260 ? 31.684 12.453 -38.098 1.00 45.12 260 GLY A C 1
ATOM 2057 O O . GLY A 1 260 ? 32.415 11.560 -37.672 1.00 45.12 260 GLY A O 1
ATOM 2058 N N . ASP A 1 261 ? 31.728 13.718 -37.662 1.00 46.41 261 ASP A N 1
ATOM 2059 C CA . ASP A 1 261 ? 32.616 14.332 -36.647 1.00 46.41 261 ASP A CA 1
ATOM 2060 C C . ASP A 1 261 ? 32.708 13.574 -35.298 1.00 46.41 261 ASP A C 1
ATOM 2062 O O . ASP A 1 261 ? 33.525 13.891 -34.431 1.00 46.41 261 ASP A O 1
ATOM 2066 N N . GLU A 1 262 ? 31.865 12.564 -35.070 1.00 44.03 262 GLU A N 1
ATOM 2067 C CA . GLU A 1 262 ? 31.925 11.700 -33.887 1.00 44.03 262 GLU A CA 1
ATOM 2068 C C . GLU A 1 262 ? 33.064 10.668 -33.951 1.00 44.03 262 GLU A C 1
ATOM 2070 O O . GLU A 1 262 ? 33.571 10.256 -32.905 1.00 44.03 262 GLU A O 1
ATOM 2075 N N . LEU A 1 263 ? 33.539 10.303 -35.151 1.00 44.03 263 LEU A N 1
ATOM 2076 C CA . LEU A 1 263 ? 34.676 9.387 -35.318 1.00 44.03 263 LEU A CA 1
ATOM 2077 C C . LEU A 1 263 ? 35.987 9.989 -34.783 1.00 44.03 263 LEU A C 1
ATOM 2079 O O . LEU A 1 263 ? 36.824 9.278 -34.222 1.00 44.03 263 LEU A O 1
ATOM 2083 N N . GLU A 1 264 ? 36.148 11.309 -34.907 1.00 47.78 264 GLU A N 1
ATOM 2084 C CA . GLU A 1 264 ? 37.296 12.058 -34.379 1.00 47.78 264 GLU A CA 1
ATOM 2085 C C . GLU A 1 264 ? 37.320 12.110 -32.846 1.00 47.78 264 GLU A C 1
ATOM 2087 O O . GLU A 1 264 ? 38.381 12.281 -32.242 1.00 47.78 264 GLU A O 1
ATOM 2092 N N . LYS A 1 265 ? 36.165 11.913 -32.200 1.00 45.38 265 LYS A N 1
ATOM 2093 C CA . LYS A 1 265 ? 36.023 11.898 -30.736 1.00 45.38 265 LYS A CA 1
ATOM 2094 C C . LYS A 1 265 ? 36.161 10.498 -30.132 1.00 45.38 265 LYS A C 1
ATOM 2096 O O . LYS A 1 265 ? 36.253 10.379 -28.913 1.00 45.38 265 LYS A O 1
ATOM 2101 N N . ALA A 1 266 ? 36.194 9.445 -30.952 1.00 43.34 266 ALA A N 1
ATOM 2102 C CA . ALA A 1 266 ? 36.351 8.067 -30.488 1.00 43.34 266 ALA A CA 1
ATOM 2103 C C . ALA A 1 266 ? 37.757 7.807 -29.919 1.00 43.34 266 ALA A C 1
ATOM 2105 O O . ALA A 1 266 ? 38.746 8.354 -30.418 1.00 43.34 266 ALA A O 1
ATOM 2106 N N . GLU A 1 267 ? 37.857 6.942 -28.903 1.00 40.50 267 GLU A N 1
ATOM 2107 C CA . GLU A 1 267 ? 39.142 6.578 -28.297 1.00 40.50 267 GLU A CA 1
ATOM 2108 C C . GLU A 1 267 ? 40.101 5.942 -29.327 1.00 40.50 267 GLU A C 1
ATOM 2110 O O . GLU A 1 267 ? 39.650 5.236 -30.240 1.00 40.50 267 GLU A O 1
ATOM 2115 N N . PRO A 1 268 ? 41.427 6.159 -29.201 1.00 43.03 268 PRO A N 1
ATOM 2116 C CA . PRO A 1 268 ? 42.402 5.817 -30.240 1.00 43.03 268 PRO A CA 1
ATOM 2117 C C . PRO A 1 268 ? 42.342 4.366 -30.737 1.00 43.03 268 PRO A C 1
ATOM 2119 O O . PRO A 1 268 ? 42.490 4.12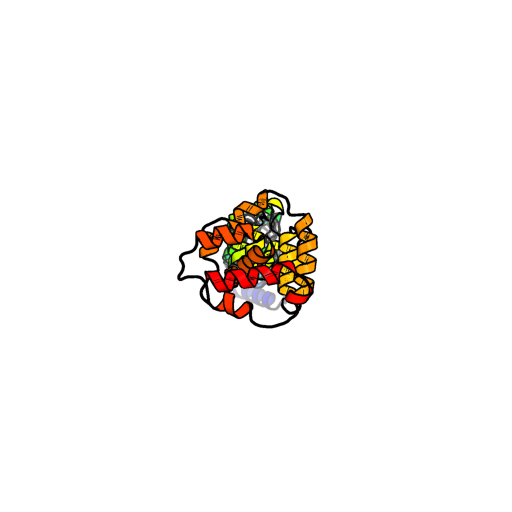8 -31.931 1.00 43.03 268 PRO A O 1
ATOM 2122 N N . TYR A 1 269 ? 42.051 3.389 -29.871 1.00 39.69 269 TYR A N 1
ATOM 2123 C CA . TYR A 1 269 ? 41.974 1.976 -30.273 1.00 39.69 269 TYR A CA 1
ATOM 2124 C C . TYR A 1 269 ? 40.727 1.646 -31.108 1.00 39.69 269 TYR A C 1
ATOM 2126 O O . TYR A 1 269 ? 40.795 0.786 -31.986 1.00 39.69 269 TYR A O 1
ATOM 2134 N N . VAL A 1 270 ? 39.605 2.344 -30.894 1.00 42.53 270 VAL A N 1
ATOM 2135 C CA . VAL A 1 270 ? 38.380 2.190 -31.700 1.00 42.53 270 VAL A CA 1
ATOM 2136 C C . VAL A 1 270 ? 38.612 2.758 -33.094 1.00 42.53 270 VAL A C 1
ATOM 2138 O O . VAL A 1 270 ? 38.263 2.125 -34.090 1.00 42.53 270 VAL A O 1
ATOM 2141 N N . ARG A 1 271 ? 39.287 3.911 -33.164 1.00 50.00 271 ARG A N 1
ATOM 2142 C CA . ARG A 1 271 ? 39.720 4.527 -34.421 1.00 50.00 271 ARG A CA 1
ATOM 2143 C C . ARG A 1 271 ? 40.670 3.609 -35.186 1.00 50.00 271 ARG A C 1
ATOM 2145 O O . ARG A 1 271 ? 40.437 3.347 -36.360 1.00 50.00 271 ARG A O 1
ATOM 2152 N N . SER A 1 272 ? 41.674 3.047 -34.514 1.00 45.19 272 SER A N 1
ATOM 2153 C CA . SER A 1 272 ? 42.635 2.116 -35.118 1.00 45.19 272 SER A CA 1
ATOM 2154 C C . SER A 1 272 ? 41.981 0.827 -35.621 1.00 45.19 272 SER A C 1
ATOM 2156 O O . SER A 1 272 ? 42.313 0.363 -36.709 1.00 45.19 272 SER A O 1
ATOM 2158 N N . ALA A 1 273 ? 41.001 0.274 -34.899 1.00 46.50 273 ALA A N 1
ATOM 2159 C CA . ALA A 1 273 ? 40.250 -0.899 -35.349 1.00 46.50 273 ALA A CA 1
ATOM 2160 C C . ALA A 1 273 ? 39.339 -0.598 -36.558 1.00 46.50 273 ALA A C 1
ATOM 2162 O O . ALA A 1 273 ? 39.146 -1.466 -37.415 1.00 46.50 273 ALA A O 1
ATOM 2163 N N . LEU A 1 274 ? 38.804 0.625 -36.660 1.00 47.53 274 LEU A N 1
ATOM 2164 C CA . LEU A 1 274 ? 38.008 1.077 -37.806 1.00 47.53 274 LEU A CA 1
ATOM 2165 C C . LEU A 1 274 ? 38.878 1.397 -39.032 1.00 47.53 274 LEU A C 1
ATOM 2167 O O . LEU A 1 274 ? 38.537 0.997 -40.143 1.00 47.53 274 LEU A O 1
ATOM 2171 N N . TYR A 1 275 ? 40.025 2.053 -38.836 1.00 48.34 275 TYR A N 1
ATOM 2172 C CA . TYR A 1 275 ? 40.990 2.354 -39.898 1.00 48.34 275 TYR A CA 1
ATOM 2173 C C . TYR A 1 275 ? 41.640 1.087 -40.457 1.00 48.34 275 TYR A C 1
ATOM 2175 O O . TYR A 1 275 ? 41.708 0.923 -41.675 1.00 48.34 275 TYR A O 1
ATOM 2183 N N . ALA A 1 276 ? 42.015 0.137 -39.595 1.00 44.88 276 ALA A N 1
ATOM 2184 C CA . ALA A 1 276 ? 42.482 -1.181 -40.024 1.00 44.88 276 ALA A CA 1
ATOM 2185 C C . ALA A 1 276 ? 41.418 -1.927 -40.852 1.00 44.88 276 ALA A C 1
ATOM 2187 O O . ALA A 1 276 ? 41.746 -2.696 -41.753 1.00 44.88 276 ALA A O 1
ATOM 2188 N N . LYS A 1 277 ? 40.132 -1.666 -40.594 1.00 44.28 277 LYS A N 1
ATOM 2189 C CA . LYS A 1 277 ? 39.001 -2.247 -41.322 1.00 44.28 277 LYS A CA 1
ATOM 2190 C C . LYS A 1 277 ? 38.682 -1.521 -42.641 1.00 44.28 277 LYS A C 1
ATOM 2192 O O . LYS A 1 277 ? 38.353 -2.201 -43.607 1.00 44.28 277 LYS A O 1
ATOM 2197 N N . LEU A 1 278 ? 38.856 -0.199 -42.738 1.00 42.56 278 LEU A N 1
ATOM 2198 C CA . LEU A 1 278 ? 38.783 0.548 -44.009 1.00 42.56 278 LEU A CA 1
ATOM 2199 C C . LEU A 1 278 ? 39.929 0.160 -44.964 1.00 42.56 278 LEU A C 1
ATOM 2201 O O . LEU A 1 278 ? 39.688 -0.052 -46.151 1.00 42.56 278 LEU A O 1
ATOM 2205 N N . TYR A 1 279 ? 41.141 -0.044 -44.429 1.00 40.28 279 TYR A N 1
ATOM 2206 C CA . TYR A 1 279 ? 42.317 -0.522 -45.173 1.00 40.28 279 TYR A CA 1
ATOM 2207 C C . TYR A 1 279 ? 42.105 -1.914 -45.793 1.00 40.28 279 TYR A C 1
ATOM 2209 O O . TYR A 1 279 ? 42.564 -2.188 -46.900 1.00 40.28 279 TYR A O 1
ATOM 2217 N N . LEU A 1 280 ? 41.391 -2.802 -45.093 1.00 44.31 280 LEU A N 1
ATOM 2218 C CA . LEU A 1 280 ? 41.114 -4.162 -45.566 1.00 44.31 280 LEU A CA 1
ATOM 2219 C C . LEU A 1 280 ? 39.944 -4.247 -46.561 1.00 44.31 280 LEU A C 1
ATOM 2221 O O . LEU A 1 280 ? 39.835 -5.255 -47.257 1.00 44.31 280 LEU A O 1
ATOM 2225 N N . LEU A 1 281 ? 39.084 -3.222 -46.641 1.00 44.09 281 LEU A N 1
ATOM 2226 C CA . LEU A 1 281 ? 37.860 -3.242 -47.452 1.00 44.09 281 LEU A CA 1
ATOM 2227 C C . LEU A 1 281 ? 37.965 -2.472 -48.779 1.00 44.09 281 LEU A C 1
ATOM 2229 O O . LEU A 1 281 ? 37.305 -2.884 -49.731 1.00 44.09 281 LEU A O 1
ATOM 2233 N N . ASN A 1 282 ? 38.777 -1.410 -48.903 1.00 45.84 282 ASN A N 1
ATOM 2234 C CA . ASN A 1 282 ? 39.026 -0.773 -50.207 1.00 45.84 282 ASN A CA 1
ATOM 2235 C C . ASN A 1 282 ? 40.243 0.177 -50.195 1.00 45.84 282 ASN A C 1
ATOM 2237 O O . ASN A 1 282 ? 40.252 1.166 -49.462 1.00 45.84 282 ASN A O 1
ATOM 2241 N N . VAL A 1 283 ? 41.247 -0.087 -51.039 1.00 46.38 283 VAL A N 1
ATOM 2242 C CA . VAL A 1 283 ? 42.486 0.718 -51.127 1.00 46.38 283 VAL A CA 1
ATOM 2243 C C . VAL A 1 283 ? 42.204 2.146 -51.615 1.00 46.38 283 VAL A C 1
ATOM 2245 O O . VAL A 1 283 ? 42.842 3.085 -51.147 1.00 46.38 283 VAL A O 1
ATOM 2248 N N . ASP A 1 284 ? 41.188 2.330 -52.459 1.00 43.84 284 ASP A N 1
ATOM 2249 C CA . ASP A 1 284 ? 40.872 3.627 -53.073 1.00 43.84 284 ASP A CA 1
ATOM 2250 C C . ASP A 1 284 ? 40.254 4.622 -52.063 1.00 43.84 284 ASP A C 1
ATOM 2252 O O . ASP A 1 284 ? 40.422 5.835 -52.176 1.00 43.84 284 ASP A O 1
ATOM 2256 N N . ILE A 1 285 ? 39.580 4.116 -51.021 1.00 44.62 285 ILE A N 1
ATOM 2257 C CA . ILE A 1 285 ? 39.007 4.934 -49.933 1.00 44.62 285 ILE A CA 1
ATOM 2258 C C . ILE A 1 285 ? 40.109 5.396 -48.972 1.00 44.62 285 ILE A C 1
ATOM 2260 O O . ILE A 1 285 ? 40.053 6.499 -48.428 1.00 44.62 285 ILE A O 1
ATOM 2264 N N . LEU A 1 286 ? 41.130 4.561 -48.782 1.00 41.16 286 LEU A N 1
ATOM 2265 C CA . LEU A 1 286 ? 42.290 4.903 -47.975 1.00 41.16 286 LEU A CA 1
ATOM 2266 C C . LEU A 1 286 ? 43.165 5.965 -48.659 1.00 41.16 286 LEU A C 1
ATOM 2268 O O . LEU A 1 286 ? 43.667 6.854 -47.980 1.00 41.16 286 LEU A O 1
ATOM 2272 N N . GLU A 1 287 ? 43.314 5.916 -49.987 1.00 44.06 287 GLU A N 1
ATOM 2273 C CA . GLU A 1 287 ? 44.032 6.954 -50.742 1.00 44.0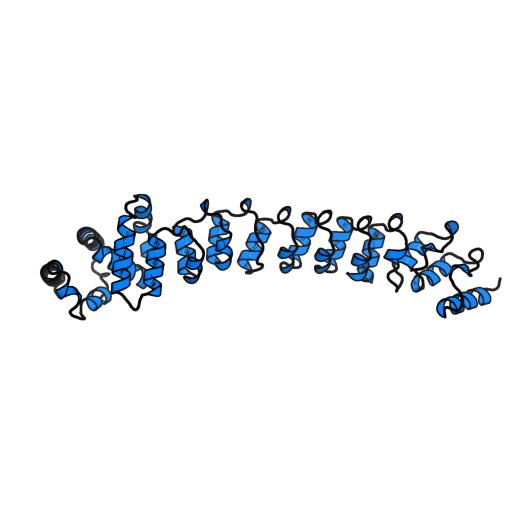6 287 GLU A CA 1
ATOM 2274 C C . GLU A 1 287 ? 43.389 8.339 -50.588 1.00 44.06 287 GLU A C 1
ATOM 2276 O O . GLU A 1 287 ? 44.102 9.322 -50.399 1.00 44.06 287 GLU A O 1
ATOM 2281 N N . GLU A 1 288 ? 42.057 8.437 -50.614 1.00 46.78 288 GLU A N 1
ATOM 2282 C CA . GLU A 1 288 ? 41.358 9.705 -50.362 1.00 46.78 288 GLU A CA 1
ATOM 2283 C C . GLU A 1 288 ? 41.462 10.151 -48.897 1.00 46.78 288 GLU A C 1
ATOM 2285 O O . GLU A 1 288 ? 41.701 11.327 -48.627 1.00 46.78 288 GLU A O 1
ATOM 2290 N N . ALA A 1 289 ? 41.378 9.224 -47.939 1.00 43.88 289 ALA A N 1
ATOM 2291 C CA . ALA A 1 289 ? 41.545 9.543 -46.520 1.00 43.88 289 ALA A CA 1
ATOM 2292 C C . ALA A 1 289 ? 42.964 10.047 -46.185 1.00 43.88 289 ALA A C 1
ATOM 2294 O O . ALA A 1 289 ? 43.117 10.959 -45.376 1.00 43.88 289 ALA A O 1
ATOM 2295 N N . ILE A 1 290 ? 43.999 9.504 -46.838 1.00 47.16 290 ILE A N 1
ATOM 2296 C CA . ILE A 1 290 ? 45.396 9.939 -46.673 1.00 47.16 290 ILE A CA 1
ATOM 2297 C C . ILE A 1 290 ? 45.622 11.334 -47.270 1.00 47.16 290 ILE A C 1
ATOM 2299 O O . ILE A 1 290 ? 46.348 12.130 -46.681 1.00 47.16 290 ILE A O 1
ATOM 2303 N N . LYS A 1 291 ? 44.976 11.674 -48.394 1.00 48.44 291 LYS A N 1
ATOM 2304 C CA . LYS A 1 291 ? 45.044 13.032 -48.972 1.00 48.44 291 LYS A CA 1
ATOM 2305 C C . LYS A 1 291 ? 44.398 14.097 -48.081 1.00 48.44 291 LYS A C 1
ATOM 2307 O O . LYS A 1 291 ? 44.753 15.269 -48.188 1.00 48.44 291 LYS A O 1
ATOM 2312 N N . LEU A 1 292 ? 43.437 13.701 -47.247 1.00 44.09 292 LEU A N 1
ATOM 2313 C CA . LEU A 1 292 ? 42.664 14.592 -46.380 1.00 44.09 292 LEU A CA 1
ATOM 2314 C C . LEU A 1 292 ? 43.258 14.740 -44.969 1.00 44.09 292 LEU A C 1
ATOM 2316 O O . LEU A 1 292 ? 42.873 15.661 -44.250 1.00 44.09 292 LEU A O 1
ATOM 2320 N N . ALA A 1 293 ? 44.196 13.875 -44.572 1.00 41.38 293 ALA A N 1
ATOM 2321 C CA . ALA A 1 293 ? 44.815 13.903 -43.251 1.00 41.38 293 ALA A CA 1
ATOM 2322 C C . ALA A 1 293 ? 46.096 14.768 -43.230 1.00 41.38 293 ALA A C 1
ATOM 2324 O O . ALA A 1 293 ? 46.930 14.664 -44.133 1.00 41.38 293 ALA A O 1
ATOM 2325 N N . PRO A 1 294 ? 46.310 15.609 -42.202 1.00 42.06 294 PRO A N 1
ATOM 2326 C CA . PRO A 1 294 ? 47.543 16.377 -42.067 1.00 42.06 294 PRO A CA 1
ATOM 2327 C C . PRO A 1 294 ? 48.740 15.448 -41.771 1.00 42.06 294 PRO A C 1
ATOM 2329 O O . PRO A 1 294 ? 48.664 14.535 -40.950 1.00 42.06 294 PRO A O 1
ATOM 2332 N N . ALA A 1 295 ? 49.866 15.680 -42.460 1.00 44.47 295 ALA A N 1
ATOM 2333 C CA . ALA A 1 295 ? 51.021 14.767 -42.553 1.00 44.47 295 ALA A CA 1
ATOM 2334 C C . ALA A 1 295 ? 51.687 14.373 -41.214 1.00 44.47 295 ALA A C 1
ATOM 2336 O O . ALA A 1 295 ? 52.492 13.448 -41.159 1.00 44.47 295 ALA A O 1
ATOM 2337 N N . ASN A 1 296 ? 51.367 15.072 -40.131 1.00 46.25 296 ASN A N 1
ATOM 2338 C CA . ASN A 1 296 ? 51.901 14.888 -38.786 1.00 46.25 296 ASN A CA 1
ATOM 2339 C C . ASN A 1 296 ? 51.064 13.949 -37.891 1.00 46.25 296 ASN A C 1
ATOM 2341 O O . ASN A 1 296 ? 51.457 13.725 -36.748 1.00 46.25 296 ASN A O 1
ATOM 2345 N N . GLU A 1 297 ? 49.957 13.384 -38.386 1.00 45.03 297 GLU A N 1
ATOM 2346 C CA . GLU A 1 297 ? 49.066 12.496 -37.613 1.00 45.03 297 GLU A CA 1
ATOM 2347 C C . GLU A 1 297 ? 49.049 11.029 -38.083 1.00 45.03 297 GLU A C 1
ATOM 2349 O O . GLU A 1 297 ? 48.284 10.213 -37.564 1.00 45.03 297 GLU A O 1
ATOM 2354 N N . ILE A 1 298 ? 49.923 10.640 -39.018 1.00 48.41 298 ILE A N 1
ATOM 2355 C CA . ILE A 1 298 ? 50.089 9.228 -39.393 1.00 48.41 298 ILE A CA 1
ATOM 2356 C C . ILE A 1 298 ? 50.872 8.519 -38.274 1.00 48.41 298 ILE A C 1
ATOM 2358 O O . ILE A 1 298 ? 52.089 8.645 -38.150 1.00 48.41 298 ILE A O 1
ATOM 2362 N N . ILE A 1 299 ? 50.136 7.810 -37.416 1.00 44.91 299 ILE A N 1
ATOM 2363 C CA . ILE A 1 299 ? 50.625 7.221 -36.163 1.00 44.91 299 ILE A CA 1
ATOM 2364 C C . ILE A 1 299 ? 51.704 6.146 -36.444 1.00 44.91 299 ILE A C 1
ATOM 2366 O O . ILE A 1 299 ? 51.439 5.210 -37.205 1.00 44.91 299 ILE A O 1
ATOM 2370 N N . PRO A 1 300 ? 52.880 6.194 -35.782 1.00 39.69 300 PRO A N 1
ATOM 2371 C CA . PRO A 1 300 ? 53.925 5.163 -35.866 1.00 39.69 300 PRO A CA 1
ATOM 2372 C C . PRO A 1 300 ? 53.441 3.732 -35.568 1.00 39.69 300 PRO A C 1
ATOM 2374 O O . PRO A 1 300 ? 54.005 2.771 -36.082 1.00 39.69 300 PRO A O 1
ATOM 2377 N N . ASP A 1 301 ? 52.361 3.579 -34.801 1.00 38.25 301 ASP A N 1
ATOM 2378 C CA . ASP A 1 301 ? 51.746 2.290 -34.466 1.00 38.25 301 ASP A CA 1
ATOM 2379 C C . ASP A 1 301 ? 51.077 1.611 -35.667 1.00 38.25 301 ASP A C 1
ATOM 2381 O O . ASP A 1 301 ? 51.071 0.381 -35.758 1.00 38.25 301 ASP A O 1
ATOM 2385 N N . ALA A 1 302 ? 50.571 2.394 -36.629 1.00 39.59 302 ALA A N 1
ATOM 2386 C CA . ALA A 1 302 ? 50.087 1.849 -37.891 1.00 39.59 302 ALA A CA 1
ATOM 2387 C C . ALA A 1 302 ? 51.252 1.226 -38.664 1.00 39.59 302 ALA A C 1
ATOM 2389 O O . ALA A 1 302 ? 51.113 0.106 -39.136 1.00 39.59 302 ALA A O 1
ATOM 2390 N N . VAL A 1 303 ? 52.411 1.901 -38.705 1.00 37.25 303 VAL A N 1
ATOM 2391 C CA . VAL A 1 303 ? 53.657 1.435 -39.345 1.00 37.25 303 VAL A CA 1
ATOM 2392 C C . VAL A 1 303 ? 54.253 0.221 -38.611 1.00 37.25 303 VAL A C 1
ATOM 2394 O O . VAL A 1 303 ? 54.692 -0.736 -39.245 1.00 37.25 303 VAL A O 1
ATOM 2397 N N . ALA A 1 304 ? 54.205 0.194 -37.277 1.00 39.28 304 ALA A N 1
ATOM 2398 C CA . ALA A 1 304 ? 54.692 -0.924 -36.467 1.00 39.28 304 ALA A CA 1
ATOM 2399 C C . ALA A 1 304 ? 53.877 -2.217 -36.669 1.00 39.28 304 ALA A C 1
ATOM 2401 O O . ALA A 1 304 ? 54.446 -3.312 -36.658 1.00 39.28 304 ALA A O 1
ATOM 2402 N N . ALA A 1 305 ? 52.571 -2.108 -36.945 1.00 40.97 305 ALA A N 1
ATOM 2403 C CA . ALA A 1 305 ? 51.722 -3.249 -37.291 1.00 40.97 305 ALA A CA 1
ATOM 2404 C C . ALA A 1 305 ? 52.105 -3.924 -38.630 1.00 40.97 305 ALA A C 1
ATOM 2406 O O . ALA A 1 305 ? 51.702 -5.063 -38.871 1.00 40.97 305 ALA A O 1
ATOM 2407 N N . PHE A 1 306 ? 52.924 -3.282 -39.479 1.00 39.53 306 PHE A N 1
ATOM 2408 C CA . PHE A 1 306 ? 53.413 -3.855 -40.744 1.00 39.53 306 PHE A CA 1
ATOM 2409 C C . PHE A 1 306 ? 54.644 -4.778 -40.594 1.00 39.53 306 PHE A C 1
ATOM 2411 O O . PHE A 1 306 ? 55.010 -5.444 -41.564 1.00 39.53 306 PHE A O 1
ATOM 2418 N N . HIS A 1 307 ? 55.290 -4.863 -39.421 1.00 39.44 307 HIS A N 1
ATOM 2419 C CA . HIS A 1 307 ? 56.637 -5.453 -39.284 1.00 39.44 307 HIS A CA 1
ATOM 2420 C C . HIS A 1 307 ? 56.748 -6.890 -38.697 1.00 39.44 307 HIS A C 1
ATOM 2422 O O . HIS A 1 307 ? 57.866 -7.342 -38.448 1.00 39.44 307 HIS A O 1
ATOM 2428 N N . GLY A 1 308 ? 55.673 -7.681 -38.542 1.00 32.81 308 GLY A N 1
ATOM 2429 C CA . GLY A 1 308 ? 55.767 -9.088 -38.069 1.00 32.81 308 GLY A CA 1
ATOM 2430 C C . GLY A 1 308 ? 54.737 -10.057 -38.690 1.00 32.81 308 GLY A C 1
ATOM 2431 O O . GLY A 1 308 ? 53.653 -9.624 -39.057 1.00 32.81 308 GLY A O 1
ATOM 2432 N N . PRO A 1 309 ? 55.043 -11.364 -38.860 1.00 42.53 309 PRO A N 1
ATOM 2433 C CA . PRO A 1 309 ? 55.588 -11.862 -40.128 1.00 42.53 309 PRO A CA 1
ATOM 2434 C C . PRO A 1 309 ? 54.730 -12.910 -40.886 1.00 42.53 309 PRO A C 1
ATOM 2436 O O . PRO A 1 309 ? 53.987 -13.710 -40.326 1.00 42.53 309 PRO A O 1
ATOM 2439 N N . GLN A 1 310 ? 54.943 -12.939 -42.209 1.00 36.28 310 GLN A N 1
ATOM 2440 C CA . GLN A 1 310 ? 54.760 -14.053 -43.166 1.00 36.28 310 GLN A CA 1
ATOM 2441 C C . GLN A 1 310 ? 53.350 -14.521 -43.574 1.00 36.28 310 GLN A C 1
ATOM 2443 O O . GLN A 1 310 ? 53.211 -14.989 -44.706 1.00 36.28 310 GLN A O 1
ATOM 2448 N N . VAL A 1 311 ? 52.297 -14.337 -42.775 1.00 38.81 311 VAL A N 1
ATOM 2449 C CA . VAL A 1 311 ? 50.960 -14.874 -43.132 1.00 38.81 311 VAL A CA 1
ATOM 2450 C C . VAL A 1 311 ? 50.278 -14.080 -44.262 1.00 38.81 311 VAL A C 1
ATOM 2452 O O . VAL A 1 311 ? 49.690 -14.663 -45.172 1.00 38.81 311 VAL A O 1
ATOM 2455 N N . ALA A 1 312 ? 50.419 -12.750 -44.286 1.00 37.56 312 ALA A N 1
ATOM 2456 C CA . ALA A 1 312 ? 49.801 -11.906 -45.319 1.00 37.56 312 ALA A CA 1
ATOM 2457 C C . ALA A 1 312 ? 50.436 -12.081 -46.716 1.00 37.56 312 ALA A C 1
ATOM 2459 O O . ALA A 1 312 ? 49.758 -11.964 -47.739 1.00 37.56 312 ALA A O 1
ATOM 2460 N N . ILE A 1 313 ? 51.730 -12.417 -46.767 1.00 39.81 313 ILE A N 1
ATOM 2461 C CA . ILE A 1 313 ? 52.503 -12.537 -48.015 1.00 39.81 313 ILE A CA 1
ATOM 2462 C C . ILE A 1 313 ? 52.128 -13.810 -48.793 1.00 39.81 313 ILE A C 1
ATOM 2464 O O . ILE A 1 313 ? 52.202 -13.812 -50.021 1.00 39.81 313 ILE A O 1
ATOM 2468 N N . GLN A 1 314 ? 51.685 -14.875 -48.113 1.00 39.47 314 GLN A N 1
ATOM 2469 C CA . GLN A 1 314 ? 51.261 -16.117 -48.774 1.00 39.47 314 GLN A CA 1
ATOM 2470 C C . GLN A 1 314 ? 49.836 -16.055 -49.340 1.00 39.47 314 GLN A C 1
ATOM 2472 O O . GLN A 1 314 ? 49.550 -16.738 -50.322 1.00 39.47 314 GLN A O 1
ATOM 2477 N N . HIS A 1 315 ? 48.953 -15.231 -48.770 1.00 35.97 315 HIS A N 1
ATOM 2478 C CA . HIS A 1 315 ? 47.534 -15.222 -49.141 1.00 35.97 315 HIS A CA 1
ATOM 2479 C C . HIS A 1 315 ? 47.121 -14.086 -50.089 1.00 35.97 315 HIS A C 1
ATOM 2481 O O . HIS A 1 315 ? 46.080 -14.201 -50.732 1.00 35.97 315 HIS A O 1
ATOM 2487 N N . PHE A 1 316 ? 47.933 -13.030 -50.252 1.00 39.00 316 PHE A N 1
ATOM 2488 C CA . PHE A 1 316 ? 47.577 -11.878 -51.096 1.00 39.00 316 PHE A CA 1
ATOM 2489 C C . PHE A 1 316 ? 48.759 -11.359 -51.943 1.00 39.00 316 PHE A C 1
ATOM 2491 O O . PHE A 1 316 ? 49.392 -10.358 -51.600 1.00 39.00 316 PHE A O 1
ATOM 2498 N N . PRO A 1 317 ? 49.041 -11.965 -53.115 1.00 40.50 317 PRO A N 1
ATOM 2499 C CA . PRO A 1 317 ? 50.188 -11.605 -53.963 1.00 40.50 317 PRO A CA 1
ATOM 2500 C C . PRO A 1 317 ? 50.182 -10.147 -54.451 1.00 40.50 317 PRO A C 1
ATOM 2502 O O . PRO A 1 317 ? 51.236 -9.561 -54.690 1.00 40.50 317 PRO A O 1
ATOM 2505 N N . LYS A 1 318 ? 48.995 -9.535 -54.568 1.00 41.22 318 LYS A N 1
ATOM 2506 C CA . LYS A 1 318 ? 48.823 -8.143 -55.016 1.00 41.22 318 LYS A CA 1
ATOM 2507 C C . LYS A 1 318 ? 49.247 -7.103 -53.966 1.00 41.22 318 LYS A C 1
ATOM 2509 O O . LYS A 1 318 ? 49.545 -5.975 -54.345 1.00 41.22 318 LYS A O 1
ATOM 2514 N N . ALA A 1 319 ? 49.321 -7.472 -52.684 1.00 41.91 319 ALA A N 1
ATOM 2515 C CA . ALA A 1 319 ? 49.739 -6.569 -51.607 1.00 41.91 319 ALA A CA 1
ATOM 2516 C C . ALA A 1 319 ? 51.265 -6.342 -51.590 1.00 41.91 319 ALA A C 1
ATOM 2518 O O . ALA A 1 319 ? 51.732 -5.258 -51.248 1.00 41.91 319 ALA A O 1
ATOM 2519 N N . ARG A 1 320 ? 52.051 -7.328 -52.050 1.00 43.78 320 ARG A N 1
ATOM 2520 C CA . ARG A 1 320 ? 53.524 -7.280 -52.052 1.00 43.78 320 ARG A CA 1
ATOM 2521 C C . ARG A 1 320 ? 54.093 -6.164 -52.932 1.00 43.78 320 ARG A C 1
ATOM 2523 O O . ARG A 1 320 ? 55.016 -5.473 -52.519 1.00 43.78 320 ARG A O 1
ATOM 2530 N N . ASN A 1 321 ? 53.521 -5.964 -54.119 1.00 49.19 321 ASN A N 1
ATOM 2531 C CA . ASN A 1 321 ? 53.987 -4.931 -55.051 1.00 49.19 321 ASN A CA 1
ATOM 2532 C C . ASN A 1 321 ? 53.561 -3.515 -54.632 1.00 49.19 321 ASN A C 1
ATOM 2534 O O . ASN A 1 321 ? 54.157 -2.547 -55.087 1.00 49.19 321 ASN A O 1
ATOM 2538 N N . ARG A 1 322 ? 52.550 -3.387 -53.762 1.00 47.19 322 ARG A N 1
ATOM 2539 C CA . ARG A 1 322 ? 52.024 -2.091 -53.305 1.00 47.19 322 ARG A CA 1
ATOM 2540 C C . ARG A 1 322 ? 52.651 -1.621 -51.991 1.00 47.19 322 ARG A C 1
ATOM 2542 O O . ARG A 1 322 ? 52.836 -0.425 -51.818 1.00 47.19 322 ARG A O 1
ATOM 2549 N N . GLY A 1 323 ? 53.082 -2.541 -51.123 1.00 46.91 323 GLY A N 1
ATOM 2550 C CA . GLY A 1 323 ? 53.887 -2.194 -49.942 1.00 46.91 323 GLY A CA 1
ATOM 2551 C C . GLY A 1 323 ? 55.238 -1.564 -50.304 1.00 46.91 323 GLY A C 1
ATOM 2552 O O . GLY A 1 323 ? 55.687 -0.640 -49.638 1.00 46.91 323 GLY A O 1
ATOM 2553 N N . HIS A 1 324 ? 55.836 -2.000 -51.416 1.00 47.12 324 HIS A N 1
ATOM 2554 C CA . HIS A 1 324 ? 57.097 -1.452 -51.924 1.00 47.12 324 HIS A CA 1
ATOM 2555 C C . HIS A 1 324 ? 56.961 -0.018 -52.474 1.00 47.12 324 HIS A C 1
ATOM 2557 O O . HIS A 1 324 ? 57.923 0.743 -52.443 1.00 47.12 324 HIS A O 1
ATOM 2563 N N . TRP A 1 325 ? 55.770 0.345 -52.966 1.00 47.38 325 TRP A N 1
ATOM 2564 C CA . TRP A 1 325 ? 55.445 1.695 -53.438 1.00 47.38 325 TRP A CA 1
ATOM 2565 C C . TRP A 1 325 ? 55.211 2.660 -52.263 1.00 47.38 325 TRP A C 1
ATOM 2567 O O . TRP A 1 325 ? 55.722 3.775 -52.273 1.00 47.38 325 TRP A O 1
ATOM 2577 N N . LEU A 1 326 ? 54.540 2.197 -51.199 1.00 39.44 326 LEU A N 1
ATOM 2578 C CA . LEU A 1 326 ? 54.282 3.001 -49.997 1.00 39.44 326 LEU A CA 1
ATOM 2579 C C . LEU A 1 326 ? 55.569 3.394 -49.243 1.00 39.44 326 LEU A C 1
ATOM 2581 O O . LEU A 1 326 ? 55.653 4.493 -48.707 1.00 39.44 326 LEU A O 1
ATOM 2585 N N . GLN A 1 327 ? 56.578 2.515 -49.220 1.00 45.94 327 GLN A N 1
ATOM 2586 C CA . GLN A 1 327 ? 57.895 2.812 -48.631 1.00 45.94 327 GLN A CA 1
ATOM 2587 C C . GLN A 1 327 ? 58.623 3.936 -49.384 1.00 45.94 327 GLN A C 1
ATOM 2589 O O . GLN A 1 327 ? 59.241 4.800 -48.767 1.00 45.94 327 GLN A O 1
ATOM 2594 N N . GLN A 1 328 ? 58.487 3.965 -50.714 1.00 47.66 328 GLN A N 1
ATOM 2595 C CA . GLN A 1 328 ? 59.087 4.993 -51.564 1.00 47.66 328 GLN A CA 1
ATOM 2596 C C . GLN A 1 328 ? 58.447 6.374 -51.375 1.00 47.66 328 GLN A C 1
ATOM 2598 O O . GLN A 1 328 ? 59.172 7.362 -51.330 1.00 47.66 328 GLN A O 1
ATOM 2603 N N . GLU A 1 329 ? 57.121 6.445 -51.238 1.00 43.50 329 GLU A N 1
ATOM 2604 C CA . GLU A 1 329 ? 56.398 7.717 -51.060 1.00 43.50 329 GLU A CA 1
ATOM 2605 C C . GLU A 1 329 ? 56.509 8.290 -49.639 1.00 43.50 329 GLU A C 1
ATOM 2607 O O . GLU A 1 329 ? 56.486 9.503 -49.452 1.00 43.50 329 GLU A O 1
ATOM 2612 N N . LEU A 1 330 ? 56.679 7.435 -48.624 1.00 39.19 330 LEU A N 1
ATOM 2613 C CA . LEU A 1 330 ? 56.824 7.865 -47.226 1.00 39.19 330 LEU A CA 1
ATOM 2614 C C . LEU A 1 330 ? 58.283 8.096 -46.794 1.00 39.19 330 LEU A C 1
ATOM 2616 O O . LEU A 1 330 ? 58.518 8.526 -45.666 1.00 39.19 330 LEU A O 1
ATOM 2620 N N . GLY A 1 331 ? 59.259 7.835 -47.672 1.00 41.81 331 GLY A N 1
ATOM 2621 C CA . GLY A 1 331 ? 60.686 8.051 -47.403 1.00 41.81 331 GLY A CA 1
ATOM 2622 C C . GLY A 1 331 ? 61.285 7.133 -46.327 1.00 41.81 331 GLY A C 1
ATOM 2623 O O . GLY A 1 331 ? 62.199 7.564 -45.621 1.00 41.81 331 GLY A O 1
ATOM 2624 N N . LEU A 1 332 ? 60.762 5.907 -46.187 1.00 42.50 332 LEU A N 1
ATOM 2625 C CA . LEU A 1 332 ? 61.151 4.913 -45.171 1.00 42.50 332 LEU A CA 1
ATOM 2626 C C . LEU A 1 332 ? 62.063 3.808 -45.715 1.00 42.50 332 LEU A C 1
ATOM 2628 O O . LEU A 1 332 ? 61.835 3.351 -46.859 1.00 42.50 332 LEU A O 1
#

Radius of gyration: 37.8 Å; Cα contacts (8 Å, |Δi|>4): 326; chains: 1; bounding box: 89×33×101 Å

pLDDT: mean 75.02, std 23.47, range [32.81, 98.69]

Solvent-accessible surface area (backbone atoms only — not comparable to full-atom values): 19819 Å² total; per-residue (Å²): 133,62,71,70,57,58,55,52,50,52,55,31,40,78,69,64,76,44,57,81,82,75,53,65,69,90,81,54,51,71,70,56,48,26,60,50,15,38,71,46,8,64,50,50,68,73,52,58,77,94,70,68,41,73,65,34,48,50,26,9,35,66,10,84,72,59,4,56,62,37,59,44,69,91,70,50,45,57,70,57,47,43,54,30,26,77,73,52,39,65,65,38,56,71,44,48,51,73,90,48,50,44,64,69,35,46,41,53,42,26,73,76,37,47,72,42,54,76,78,49,53,75,97,56,56,43,60,70,45,45,52,50,30,33,76,76,34,61,84,47,52,79,74,51,54,66,92,62,65,48,57,70,56,50,53,52,26,32,7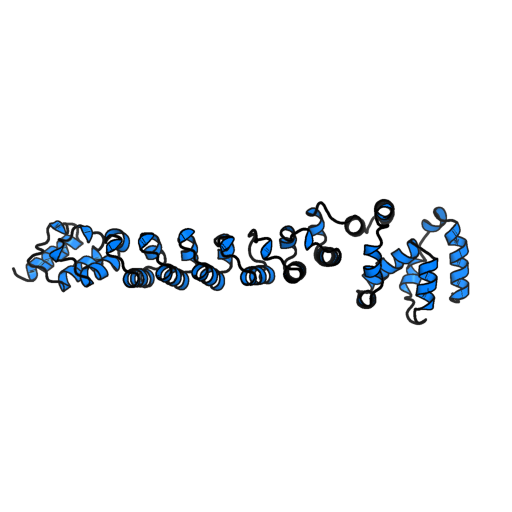4,68,66,51,80,97,61,84,73,59,70,88,60,63,43,69,70,51,54,51,47,25,43,74,57,25,53,86,58,54,84,71,58,56,74,94,66,65,40,73,68,53,50,50,49,32,41,77,72,42,64,75,63,66,80,76,53,91,82,58,55,56,70,56,53,35,52,50,48,34,66,82,30,64,94,39,62,71,61,33,56,52,55,38,59,68,39,51,83,72,57,83,55,79,83,65,60,67,83,77,74,50,82,63,62,79,71,45,57,70,68,61,45,50,58,49,50,57,47,44,59,74,72,38,66,72,62,44,55,55,52,56,75,72,49,66,90,88,69,77,54,67,66,66,61,57,68,72,75,74,82,72,65,66,68,77,77,37,73,75,54,63,71,48,56,62,51,53,32,65,78,70,75,102

Secondary structure (DSSP, 8-state):
--HHHHHHHHHHHHTTSS-GGGS-TTT--HHHHHHHHHHHGGGGGGS-GGG--HHHHHHHHTSTTTGGGTS-GGG--HHHHHHHHHHHTHHHHHHS-GGG--HHHHHHHHHH-GGGGGGS-GGG--HHHHHHHHHH-GGGGGGS-GGG--HHHHHHHHHHT---PPPPGGG--HHHHHHHHHH-GGGGGGS-GGG--HHHHHHHHHH-GGGGGS-TT--HHHHHHHHHHHTTT-HHHHHHHHHHHHTT---GGGGGGGSSTTGGGS-HHHHHHHHHHHHHH-HHHHHHHHHHS-TT---HHHHHTTSS-SHHHHH-HHHHHHHHHHHHHHT-

Sequence (332 aa):
MHFNSIIKLIRRLEKGLITIKDLPFEDLNEAELVRIMKYHGWQYQALPKRVKTPKVLEAAVLSKCGGVKFVGHENVTDDLACKAIDKFGLTAFQLLNDRNKSEHVCIHAVLNNPMAFRDIKQAQRTQAVSELAFSLNNHLITNIGTEHLTEAMLRQCITKKIGNVTWPAELFTPEIADLIAQHYPDMSKQIPDHLMTPQLIAKLVMRDPGHLGHWSNIPACVKAVRFSVDNLDKASEVTRAWALSMDSLADEECLPLLRGDELEKAEPYVRSALYAKLYLLNVDILEEAIKLAPANEIIPDAVAAFHGPQVAIQHFPKARNRGHWLQQELGL

Nearest PDB structures (foldseek):
  9au7-assembly1_A  TM=1.820E-01  e=5.855E+00  Homo sapiens
  6l4o-assembly1_A  TM=1.526E-01  e=4.297E+00  Homo sapiens
  8age-assembly1_A  TM=1.259E-01  e=3.017E+00  Saccharomyces cerevisiae
  3gjx-assembly1_A  TM=1.816E-01  e=7.979E+00  Mus musculus

Foldseek 3Di:
DDPVVQVVVLVCVVVVVDDPLPDPPVPDDLVSLLVSLLAPLLCLVVDDPVNNDLSSNLSSCNHPPNSQLRNDLVSQALVSLLVSCVRPALVNLLSHDLSNCALSSLLSNCVRPLCSLLSNDLVRCDLVSVVSSCVVPVLCVQVHDQVNDALVNLLVCQQVVHDPDQHDQVSDDLVSLQSCLVGPLVCNLNHDPVSPDPVSLVSNCVVPVVSVVRDPPDQLVVVLVSVCVVVVVPVPVSVVSVVVSVVVVPDPVVVVVVPDPVLVVDDPVVVVVVLVVVVVPDPVVVVVVVVVDDPVPPDVVVVVVVPDDDPCVVPDVPVVVVVVVVCVVVVD

Organism: Pseudomonas putida (NCBI:txid303)